Protein AF-A0A844MDQ8-F1 (afdb_monomer)

Radius of gyration: 16.55 Å; Cα contacts (8 Å, |Δi|>4): 178; chains: 1; bounding box: 36×33×48 Å

Mean predicted aligned error: 4.37 Å

Secondary structure (DSSP, 8-state):
-GGGGTSSSS---HHHHHTTHHHHHHHHHHHHHHH-S----HHHHHHHHHHHHH--TTHHHHHHHHHHHHHHHHHHHHHTTTTTGGGSGGGSHHHHHHHHHHHHHHHHTT------HHHHHHHHHHHHHHH-TTGGGS-GGG--HHHHHHHHHHHHHHTTTTSHHHHHHHHHHHHHHHHT---

Nearest PDB structures (foldseek):
  7ajf-assembly1_a  TM=1.921E-01  e=7.761E+00  Bos taurus

pLDDT: mean 90.98, std 6.47, range [53.62, 97.94]

Solvent-accessible surface area (backbone atoms only — not comparable to full-atom values): 10074 Å² total; per-residue (Å²): 116,50,53,77,61,52,65,69,30,57,53,70,55,73,69,47,49,76,68,42,47,59,58,52,51,52,49,54,54,52,46,32,67,74,73,39,84,61,57,79,50,69,71,53,50,56,48,55,50,58,52,45,74,76,57,53,89,60,47,68,61,46,52,52,50,51,52,51,37,53,48,53,53,37,49,35,48,65,58,21,57,93,74,40,58,68,77,45,74,46,16,38,63,68,49,37,51,21,50,51,50,19,50,43,52,46,62,68,68,72,50,84,79,79,86,48,43,65,39,38,51,42,48,50,55,46,53,51,54,38,63,40,69,66,70,75,74,51,60,78,89,77,48,52,54,50,53,46,52,26,50,52,40,39,50,27,56,72,76,44,47,63,37,32,66,32,40,47,52,34,17,55,52,42,36,28,40,60,72,68,67,60,90

Structure (mmCIF, N/CA/C/O backbone):
data_AF-A0A844MDQ8-F1
#
_entry.id   AF-A0A844MDQ8-F1
#
loop_
_atom_site.group_PDB
_atom_site.id
_atom_site.type_symbol
_atom_site.label_atom_id
_atom_site.label_alt_id
_atom_site.label_comp_id
_atom_site.label_asym_id
_atom_site.label_entity_id
_atom_site.label_seq_id
_atom_site.pdbx_PDB_ins_code
_atom_site.Cartn_x
_atom_site.Cartn_y
_atom_site.Cartn_z
_atom_site.occupancy
_atom_site.B_iso_or_equiv
_atom_site.auth_seq_id
_atom_site.auth_comp_id
_atom_site.auth_asym_id
_atom_site.auth_atom_id
_atom_site.pdbx_PDB_model_num
ATOM 1 N N . MET A 1 1 ? -3.092 -6.431 -15.203 1.00 64.31 1 MET A N 1
ATOM 2 C CA . MET A 1 1 ? -2.114 -6.632 -14.094 1.00 64.31 1 MET A CA 1
ATOM 3 C C . MET A 1 1 ? -2.838 -6.727 -12.760 1.00 64.31 1 MET A C 1
ATOM 5 O O . MET A 1 1 ? -2.790 -7.781 -12.144 1.00 64.31 1 MET A O 1
ATOM 9 N N . PHE A 1 2 ? -3.569 -5.687 -12.347 1.00 79.50 2 PHE A N 1
ATOM 10 C CA . PHE A 1 2 ? -4.422 -5.739 -11.151 1.00 79.50 2 PHE A CA 1
ATOM 11 C C . PHE A 1 2 ? -5.532 -6.799 -11.214 1.00 79.50 2 PHE A C 1
ATOM 13 O O . PHE A 1 2 ? -5.974 -7.275 -10.177 1.00 79.50 2 PHE A O 1
ATOM 20 N N . ASP A 1 3 ? -5.891 -7.274 -12.410 1.00 80.50 3 ASP A N 1
ATOM 21 C CA . ASP A 1 3 ? -6.822 -8.397 -12.592 1.00 80.50 3 ASP A CA 1
ATOM 22 C C . ASP A 1 3 ? -6.357 -9.676 -11.871 1.00 80.50 3 ASP A C 1
ATOM 24 O O . ASP A 1 3 ? -7.188 -10.465 -11.422 1.00 80.50 3 ASP A O 1
ATOM 28 N N . TYR A 1 4 ? -5.038 -9.854 -11.688 1.00 84.75 4 TYR A N 1
ATOM 29 C CA . TYR A 1 4 ? -4.464 -10.963 -10.917 1.00 84.75 4 TYR A CA 1
ATOM 30 C C . TYR A 1 4 ? -4.883 -10.935 -9.440 1.00 84.75 4 TYR A C 1
ATOM 32 O O . TYR A 1 4 ? -5.013 -11.984 -8.813 1.00 84.75 4 TYR A O 1
ATOM 40 N N . LEU A 1 5 ? -5.140 -9.746 -8.886 1.00 84.62 5 LEU A N 1
ATOM 41 C CA . LEU A 1 5 ? -5.610 -9.572 -7.511 1.00 84.62 5 LEU A CA 1
ATOM 42 C C . LEU A 1 5 ? -7.115 -9.835 -7.348 1.00 84.62 5 LEU A C 1
ATOM 44 O O . LEU A 1 5 ? -7.621 -9.836 -6.227 1.00 84.62 5 LEU A O 1
ATOM 48 N N . GLY A 1 6 ? -7.818 -10.108 -8.449 1.00 77.31 6 GLY A N 1
ATOM 49 C CA . GLY A 1 6 ? -9.249 -10.372 -8.481 1.00 77.31 6 GLY A CA 1
ATOM 50 C C . GLY A 1 6 ? -10.061 -9.125 -8.826 1.00 77.31 6 GLY A C 1
ATOM 51 O O . GLY A 1 6 ? -10.221 -8.209 -8.019 1.00 77.31 6 GLY A O 1
ATOM 52 N N . GLY A 1 7 ? -10.651 -9.124 -10.024 1.00 77.38 7 GLY A N 1
ATOM 53 C CA . GLY A 1 7 ? -11.569 -8.077 -10.473 1.00 77.38 7 GLY A CA 1
ATOM 54 C C . GLY A 1 7 ? -10.909 -6.697 -10.588 1.00 77.38 7 GLY A C 1
ATOM 55 O O . GLY A 1 7 ? -9.813 -6.565 -11.119 1.00 77.38 7 GLY A O 1
ATOM 56 N N . ASN A 1 8 ? -11.597 -5.653 -10.112 1.00 81.38 8 ASN A N 1
ATOM 57 C CA . ASN A 1 8 ? -11.142 -4.258 -10.175 1.00 81.38 8 ASN A CA 1
ATOM 58 C C . ASN A 1 8 ? -10.525 -3.812 -8.833 1.00 81.38 8 ASN A C 1
ATOM 60 O O . ASN A 1 8 ? -11.077 -2.931 -8.164 1.00 81.38 8 ASN A O 1
ATOM 64 N N . PHE A 1 9 ? -9.438 -4.467 -8.408 1.00 86.38 9 PHE A N 1
ATOM 65 C CA . PHE A 1 9 ? -8.738 -4.187 -7.149 1.00 86.38 9 PHE A CA 1
ATOM 66 C C . PHE A 1 9 ? -7.235 -3.916 -7.376 1.00 86.38 9 PHE A C 1
ATOM 68 O O . PHE A 1 9 ? -6.533 -4.813 -7.840 1.00 86.38 9 PHE A O 1
ATOM 75 N N . PRO A 1 10 ? -6.716 -2.724 -7.024 1.00 90.31 10 PRO A N 1
ATOM 76 C CA . PRO A 1 10 ? -7.443 -1.561 -6.517 1.00 90.31 10 PRO A CA 1
ATOM 77 C C . PRO A 1 10 ? -8.455 -1.035 -7.541 1.00 90.31 10 PRO A C 1
ATOM 79 O O . PRO A 1 10 ? -8.338 -1.258 -8.747 1.00 90.31 10 PRO A O 1
ATOM 82 N N . THR A 1 11 ? -9.491 -0.356 -7.057 1.00 91.56 11 THR A N 1
ATOM 83 C CA . THR A 1 11 ? -10.551 0.158 -7.921 1.00 91.56 11 THR A CA 1
ATOM 84 C C . THR A 1 11 ? -10.083 1.419 -8.625 1.00 91.56 11 THR A C 1
ATOM 86 O O . THR A 1 11 ? -9.854 2.454 -8.005 1.00 91.56 11 THR A O 1
ATOM 89 N N . ILE A 1 12 ? -10.003 1.327 -9.951 1.00 87.31 12 ILE A N 1
ATOM 90 C CA . ILE A 1 12 ? -9.771 2.459 -10.845 1.00 87.31 12 ILE A CA 1
ATOM 91 C C . ILE A 1 12 ? -10.949 2.494 -11.810 1.00 87.31 12 ILE A C 1
ATOM 93 O O . ILE A 1 12 ? -11.203 1.525 -12.533 1.00 87.31 12 ILE A O 1
ATOM 97 N N . ASP A 1 13 ? -11.737 3.564 -11.770 1.00 88.50 13 ASP A N 1
ATOM 98 C CA . ASP A 1 13 ? -12.923 3.671 -12.610 1.00 88.50 13 ASP A CA 1
ATOM 99 C C . ASP A 1 13 ? -12.553 3.936 -14.079 1.00 88.50 13 ASP A C 1
ATOM 101 O O . ASP A 1 13 ? -11.438 4.333 -14.427 1.00 88.50 13 ASP A O 1
ATOM 105 N N . ARG A 1 14 ? -13.515 3.709 -14.976 1.00 87.75 14 ARG A N 1
ATOM 106 C CA . ARG A 1 14 ? -13.295 3.806 -16.424 1.00 87.75 14 ARG A CA 1
ATOM 107 C C . ARG A 1 14 ? -12.877 5.211 -16.871 1.00 87.75 14 ARG A C 1
ATOM 109 O O . ARG A 1 14 ? -12.144 5.323 -17.851 1.00 87.75 14 ARG A O 1
ATOM 116 N N . ARG A 1 15 ? -13.342 6.272 -16.202 1.00 91.44 15 ARG A N 1
ATOM 117 C CA . ARG A 1 15 ? -12.958 7.652 -16.529 1.00 91.44 15 ARG A CA 1
ATOM 118 C C . ARG A 1 15 ? -11.504 7.891 -16.136 1.00 91.44 15 ARG A C 1
ATOM 120 O O . ARG A 1 15 ? -10.759 8.408 -16.960 1.00 91.44 15 ARG A O 1
ATOM 127 N N . SER A 1 16 ? -11.088 7.445 -14.953 1.00 88.31 16 SER A N 1
ATOM 128 C CA . SER A 1 16 ? -9.687 7.519 -14.524 1.00 88.31 16 SER A CA 1
ATOM 129 C C . SER A 1 16 ? -8.745 6.682 -15.396 1.00 88.31 16 SER A C 1
ATOM 131 O O . SER A 1 16 ? -7.659 7.154 -15.721 1.00 88.31 16 SER A O 1
ATOM 133 N N . LYS A 1 17 ? -9.160 5.499 -15.873 1.00 87.88 17 LYS A N 1
ATOM 134 C CA . LYS A 1 17 ? -8.368 4.712 -16.847 1.00 87.88 17 LYS A CA 1
ATOM 135 C C . LYS A 1 17 ? -8.176 5.438 -18.182 1.00 87.88 17 LYS A C 1
ATOM 137 O O . LYS A 1 17 ? -7.095 5.402 -18.752 1.00 87.88 17 LYS A O 1
ATOM 142 N N . LYS A 1 18 ? -9.188 6.175 -18.665 1.00 89.75 18 LYS A N 1
ATOM 143 C CA . LYS A 1 18 ? -9.030 7.041 -19.855 1.00 89.75 18 LYS A CA 1
ATOM 144 C C . LYS A 1 18 ? -8.011 8.167 -19.647 1.00 89.75 18 LYS A C 1
ATOM 146 O O . LYS A 1 18 ? -7.514 8.707 -20.624 1.00 89.75 18 LYS A O 1
ATOM 151 N N . GLN A 1 19 ? -7.724 8.520 -18.396 1.00 88.56 19 GLN A N 1
ATOM 152 C CA . GLN A 1 19 ? -6.698 9.486 -18.001 1.00 88.56 19 GLN A CA 1
ATOM 153 C C . GLN A 1 19 ? -5.388 8.799 -17.582 1.00 88.56 19 GLN A C 1
ATOM 155 O O . GLN A 1 19 ? -4.579 9.416 -16.899 1.00 88.56 19 GLN A O 1
ATOM 160 N N . MET A 1 20 ? -5.206 7.518 -17.929 1.00 89.31 20 MET A N 1
ATOM 161 C CA . MET A 1 20 ? -4.006 6.723 -17.639 1.00 89.31 20 MET A CA 1
ATOM 162 C C . MET A 1 20 ? -3.665 6.614 -16.146 1.00 89.31 20 MET A C 1
ATOM 164 O O . MET A 1 20 ? -2.523 6.349 -15.779 1.00 89.31 20 MET A O 1
ATOM 168 N N . LYS A 1 21 ? -4.645 6.794 -15.250 1.00 89.50 21 LYS A N 1
ATOM 169 C 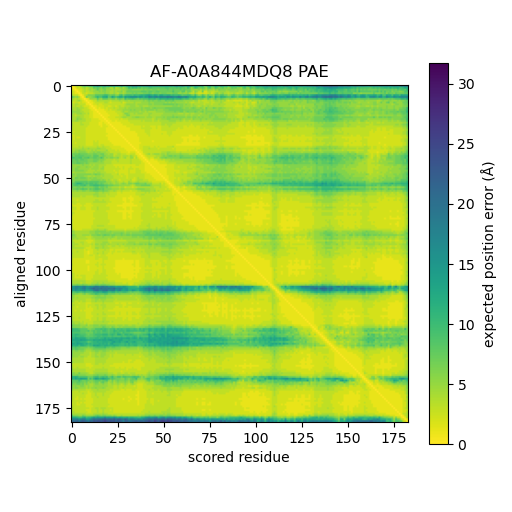CA . LYS A 1 21 ? -4.399 6.750 -13.800 1.00 89.50 21 LYS A CA 1
ATOM 170 C C . LYS A 1 21 ? -4.025 5.366 -13.281 1.00 89.50 21 LYS A C 1
ATOM 172 O O . LYS A 1 21 ? -3.411 5.262 -12.227 1.00 89.50 21 LYS A O 1
ATOM 177 N N . ASP A 1 22 ? -4.375 4.315 -14.007 1.00 90.12 22 ASP A N 1
ATOM 178 C CA . ASP A 1 22 ? -3.877 2.963 -13.770 1.00 90.12 22 ASP A CA 1
ATOM 179 C C . ASP A 1 22 ? -2.393 2.824 -14.103 1.00 90.12 22 ASP A C 1
ATOM 181 O O . ASP A 1 22 ? -1.648 2.278 -13.291 1.00 90.12 22 ASP A O 1
ATOM 185 N N . VAL A 1 23 ? -1.953 3.380 -15.233 1.00 90.06 23 VAL A N 1
ATOM 186 C CA . VAL A 1 23 ? -0.531 3.432 -15.605 1.00 90.06 23 VAL A CA 1
ATOM 187 C C . VAL A 1 23 ? 0.256 4.286 -14.611 1.00 90.06 23 VAL A C 1
ATOM 189 O O . VAL A 1 23 ? 1.277 3.836 -14.100 1.00 90.06 23 VAL A O 1
ATOM 192 N N . GLU A 1 24 ? -0.251 5.474 -14.266 1.00 90.81 24 GLU A N 1
ATOM 193 C CA . GLU A 1 24 ? 0.351 6.358 -13.260 1.00 90.81 24 GLU A CA 1
ATOM 194 C C . GLU A 1 24 ? 0.488 5.651 -11.909 1.00 90.81 24 GLU A C 1
ATOM 196 O O . GLU A 1 24 ? 1.542 5.708 -11.281 1.00 90.81 24 GLU A O 1
ATOM 201 N N . MET A 1 25 ? -0.553 4.940 -11.465 1.00 91.69 25 MET A N 1
ATOM 202 C CA . MET A 1 25 ? -0.505 4.199 -10.210 1.00 91.69 25 MET A CA 1
ATOM 203 C C . MET A 1 25 ? 0.566 3.107 -10.242 1.00 91.69 25 MET A C 1
ATOM 205 O O . MET A 1 25 ? 1.356 3.023 -9.308 1.00 91.69 25 MET A O 1
ATOM 209 N N . VAL A 1 26 ? 0.626 2.295 -11.303 1.00 92.94 26 VAL A N 1
ATOM 210 C CA . VAL A 1 26 ? 1.663 1.257 -11.443 1.00 92.94 26 VAL A CA 1
ATOM 211 C C . VAL A 1 26 ? 3.060 1.880 -11.474 1.00 92.94 26 VAL A C 1
ATOM 213 O O . VAL A 1 26 ? 3.946 1.393 -10.776 1.00 92.94 26 VAL A O 1
ATOM 216 N N . ALA A 1 27 ? 3.248 2.989 -12.193 1.00 92.81 27 ALA A N 1
ATOM 217 C CA . ALA A 1 27 ? 4.518 3.708 -12.232 1.00 92.81 27 ALA A CA 1
ATOM 218 C C . ALA A 1 27 ? 4.945 4.191 -10.841 1.00 92.81 27 ALA A C 1
ATOM 220 O O . ALA A 1 27 ? 6.087 3.989 -10.447 1.00 92.81 27 ALA A O 1
ATOM 221 N N . GLN A 1 28 ? 4.023 4.740 -10.046 1.00 93.94 28 GLN A N 1
ATOM 222 C CA . GLN A 1 28 ? 4.325 5.140 -8.669 1.00 93.94 28 GLN A CA 1
ATOM 223 C C . GLN A 1 28 ? 4.722 3.958 -7.774 1.00 93.94 28 GLN A C 1
ATOM 225 O O . GLN A 1 28 ? 5.545 4.138 -6.882 1.00 93.94 28 GLN A O 1
ATOM 230 N N . LEU A 1 29 ? 4.156 2.764 -7.986 1.00 95.81 29 LEU A N 1
ATOM 231 C CA . LEU A 1 29 ? 4.556 1.562 -7.246 1.00 95.81 29 LEU A CA 1
ATOM 232 C C . LEU A 1 29 ? 5.962 1.103 -7.649 1.00 95.81 29 LEU A C 1
ATOM 234 O O . LEU A 1 29 ? 6.757 0.781 -6.775 1.00 95.81 29 LEU A O 1
ATOM 238 N N . LEU A 1 30 ? 6.282 1.110 -8.945 1.00 95.31 30 LEU A N 1
ATOM 239 C CA . LEU A 1 30 ? 7.617 0.763 -9.446 1.00 95.31 30 LEU A CA 1
ATOM 240 C C . LEU A 1 30 ? 8.675 1.759 -8.954 1.00 95.31 30 LEU A C 1
ATOM 242 O O . LEU A 1 30 ? 9.705 1.347 -8.429 1.00 95.31 30 LEU A O 1
ATOM 246 N N . LEU A 1 31 ? 8.382 3.060 -9.024 1.00 94.94 31 LEU A N 1
ATOM 247 C CA . LEU A 1 31 ? 9.253 4.110 -8.493 1.00 94.94 31 LEU A CA 1
ATOM 248 C C . LEU A 1 31 ? 9.426 4.010 -6.980 1.00 94.94 31 LEU A C 1
ATOM 250 O O . LEU A 1 31 ? 10.501 4.304 -6.467 1.00 94.94 31 LEU A O 1
ATOM 254 N N . PHE A 1 32 ? 8.391 3.586 -6.255 1.00 95.81 32 PHE A N 1
ATOM 255 C CA . PHE A 1 32 ? 8.521 3.319 -4.829 1.00 95.81 32 PHE A CA 1
ATOM 256 C C . PHE A 1 32 ? 9.511 2.181 -4.562 1.00 95.81 32 PHE A C 1
ATOM 258 O O . PHE A 1 32 ? 10.301 2.275 -3.623 1.00 95.81 32 PHE A O 1
ATOM 265 N N . LEU A 1 33 ? 9.494 1.119 -5.372 1.00 96.25 33 LEU A N 1
ATOM 266 C CA . LEU A 1 33 ? 10.462 0.038 -5.217 1.00 96.25 33 LEU A CA 1
ATOM 267 C C . LEU A 1 33 ? 11.881 0.539 -5.512 1.00 96.25 33 LEU A C 1
ATOM 269 O O . LEU A 1 33 ? 12.796 0.305 -4.729 1.00 96.25 33 LEU A O 1
ATOM 273 N N . GLU A 1 34 ? 12.062 1.287 -6.588 1.00 93.94 34 GLU A N 1
ATOM 274 C CA . GLU A 1 34 ? 13.389 1.731 -7.013 1.00 93.94 34 GLU A CA 1
ATOM 275 C C . GLU A 1 34 ? 13.988 2.828 -6.116 1.00 93.94 34 GLU A C 1
ATOM 277 O O . GLU A 1 34 ? 15.173 2.805 -5.797 1.00 93.94 34 GLU A O 1
ATOM 282 N N . GLU A 1 35 ? 13.175 3.785 -5.667 1.00 93.06 35 GLU A N 1
ATOM 283 C CA . GLU A 1 35 ? 13.656 5.024 -5.037 1.00 93.06 35 GLU A CA 1
ATOM 284 C C . GLU A 1 35 ? 13.144 5.227 -3.602 1.00 93.06 35 GLU A C 1
ATOM 286 O O . GLU A 1 35 ? 13.525 6.191 -2.925 1.00 93.06 35 GLU A O 1
ATOM 291 N N . GLY A 1 36 ? 12.255 4.349 -3.133 1.00 92.81 36 GLY A N 1
ATOM 292 C CA . GLY A 1 36 ? 11.562 4.481 -1.857 1.00 92.81 36 GLY A CA 1
ATOM 293 C C . GLY A 1 36 ? 10.432 5.516 -1.877 1.00 92.81 36 GLY A C 1
ATOM 294 O O . GLY A 1 36 ? 9.957 5.975 -2.914 1.00 92.81 36 GLY A O 1
ATOM 295 N N . VAL A 1 37 ? 9.963 5.903 -0.687 1.00 92.44 37 VAL A N 1
ATOM 296 C CA . VAL A 1 37 ? 8.823 6.822 -0.557 1.00 92.44 37 VAL A CA 1
ATOM 297 C C . VAL A 1 37 ? 9.182 8.249 -0.979 1.00 92.44 37 VAL A C 1
ATOM 299 O O . VAL A 1 37 ? 9.922 8.944 -0.276 1.00 92.44 37 VAL A O 1
ATOM 302 N N . ARG A 1 38 ? 8.555 8.725 -2.061 1.00 89.75 38 ARG A N 1
ATOM 303 C CA . ARG A 1 38 ? 8.615 10.116 -2.538 1.00 89.75 38 ARG A CA 1
ATOM 304 C C . ARG A 1 38 ? 7.229 10.682 -2.848 1.00 89.75 38 ARG A C 1
ATOM 306 O O . ARG A 1 38 ? 6.246 9.944 -2.930 1.00 89.75 38 ARG A O 1
ATOM 313 N N . ALA A 1 39 ? 7.165 12.000 -3.019 1.00 86.44 39 ALA A N 1
ATOM 314 C CA . ALA A 1 39 ? 6.063 12.666 -3.698 1.00 86.44 39 ALA A CA 1
ATOM 315 C C . ALA A 1 39 ? 6.426 12.762 -5.185 1.00 86.44 39 ALA A C 1
ATOM 317 O O . ALA A 1 39 ? 7.498 13.260 -5.520 1.00 86.44 39 ALA A O 1
ATOM 318 N N . TYR A 1 40 ? 5.556 12.266 -6.063 1.00 84.00 40 TYR A N 1
ATOM 319 C CA . TYR A 1 40 ? 5.797 12.272 -7.506 1.00 84.00 40 TYR A CA 1
ATOM 320 C C . TYR A 1 40 ? 4.922 13.346 -8.152 1.00 84.00 40 TYR A C 1
ATOM 322 O O . TYR A 1 40 ? 3.698 13.203 -8.197 1.00 84.00 40 TYR A O 1
ATOM 330 N N . SER A 1 41 ? 5.537 14.439 -8.607 1.00 85.38 41 SER A N 1
ATOM 331 C CA . SER A 1 41 ? 4.871 15.401 -9.489 1.00 85.38 41 SER A CA 1
ATOM 332 C C . SER A 1 41 ? 4.719 14.806 -10.892 1.00 85.38 41 SER A C 1
ATOM 334 O O . SER A 1 41 ? 5.396 13.839 -11.235 1.00 85.38 41 SER A O 1
ATOM 336 N N . GLN A 1 42 ? 3.844 15.384 -11.717 1.00 83.75 42 GLN A N 1
ATOM 337 C CA . GLN A 1 42 ? 3.707 14.957 -13.117 1.00 83.75 42 GLN A CA 1
ATOM 338 C C . GLN A 1 42 ? 5.028 15.130 -13.878 1.00 83.75 42 GLN A C 1
ATOM 340 O O . GLN A 1 42 ? 5.503 14.175 -14.472 1.00 83.75 42 GLN A O 1
ATOM 345 N N . GLU A 1 43 ? 5.698 16.276 -13.723 1.00 87.56 43 GLU A N 1
ATOM 346 C CA . GLU A 1 43 ? 7.025 16.520 -14.312 1.00 87.56 43 GLU A CA 1
ATOM 347 C C . GLU A 1 43 ? 8.061 15.466 -13.897 1.00 87.56 43 GLU A C 1
ATOM 349 O O . GLU A 1 43 ? 8.889 15.045 -14.704 1.00 87.56 43 GLU A O 1
ATOM 354 N N . TYR A 1 44 ? 8.012 15.013 -12.639 1.00 89.50 44 TYR A N 1
ATOM 355 C CA . TYR A 1 44 ? 8.894 13.950 -12.174 1.00 89.50 44 TYR A CA 1
ATOM 356 C C . TYR A 1 44 ? 8.585 12.619 -12.852 1.00 89.50 44 TYR A C 1
ATOM 358 O O . TYR A 1 44 ? 9.507 11.913 -13.247 1.00 89.50 44 TYR A O 1
ATOM 366 N N . LEU A 1 45 ? 7.302 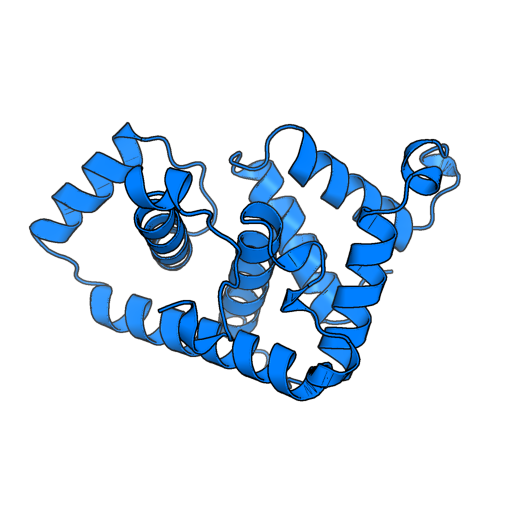12.272 -12.977 1.00 89.75 45 LEU A N 1
ATOM 367 C CA . LEU A 1 45 ? 6.879 11.052 -13.658 1.00 89.75 45 LEU A CA 1
ATOM 368 C C . LEU A 1 45 ? 7.299 11.083 -15.129 1.00 89.75 45 LEU A C 1
ATOM 370 O O . LEU A 1 45 ? 7.899 10.122 -15.595 1.00 89.75 45 LEU A O 1
ATOM 374 N N . ASP A 1 46 ? 7.072 12.198 -15.824 1.00 89.00 46 ASP A N 1
ATOM 375 C CA . ASP A 1 46 ? 7.456 12.374 -17.228 1.00 89.00 46 ASP A CA 1
ATOM 376 C C . ASP A 1 46 ? 8.967 12.202 -17.422 1.00 89.00 46 ASP A C 1
ATOM 378 O O . ASP A 1 46 ? 9.413 11.464 -18.307 1.00 89.00 46 ASP A O 1
ATOM 382 N N . LYS A 1 47 ? 9.768 12.820 -16.542 1.00 90.94 47 LYS A N 1
ATOM 383 C CA . LYS A 1 47 ? 11.220 12.629 -16.533 1.00 90.94 47 LYS A CA 1
ATOM 384 C C . LYS A 1 47 ? 11.589 11.171 -16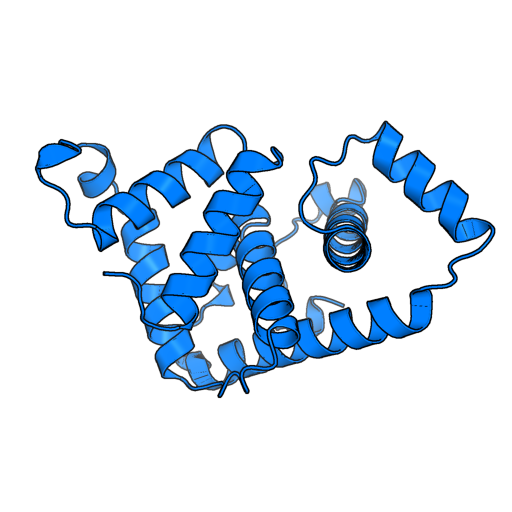.259 1.00 90.94 47 LYS A C 1
ATOM 386 O O . LYS A 1 47 ? 12.421 10.610 -16.964 1.00 90.94 47 LYS A O 1
ATOM 391 N N . ALA A 1 48 ? 10.968 10.554 -15.257 1.00 91.31 48 ALA A N 1
ATOM 392 C CA . ALA A 1 48 ? 11.240 9.178 -14.870 1.00 91.31 48 ALA A CA 1
ATOM 393 C C . ALA A 1 48 ? 10.957 8.182 -16.006 1.00 91.31 48 ALA A C 1
ATOM 395 O O . ALA A 1 48 ? 11.723 7.229 -16.167 1.00 91.31 48 ALA A O 1
ATOM 396 N N . PHE A 1 49 ? 9.905 8.414 -16.798 1.00 88.25 49 PHE A N 1
ATOM 397 C CA . PHE A 1 49 ? 9.627 7.648 -18.013 1.00 88.25 49 PHE A CA 1
ATOM 398 C C . PHE A 1 49 ? 10.708 7.870 -19.073 1.00 88.25 49 PHE A C 1
ATOM 400 O O . PHE A 1 49 ? 11.289 6.898 -19.543 1.00 88.25 49 PHE A O 1
ATOM 407 N N . SER A 1 50 ? 11.042 9.128 -19.386 1.00 90.38 50 SER A N 1
ATOM 408 C CA . SER A 1 50 ? 12.062 9.438 -20.403 1.00 90.38 50 SER A CA 1
ATOM 409 C C . SER A 1 50 ? 13.437 8.859 -20.068 1.00 90.38 50 SER A C 1
ATOM 411 O O . SER A 1 50 ? 14.109 8.335 -20.951 1.00 90.38 50 SER A O 1
ATOM 413 N N . ASP A 1 51 ? 13.857 8.923 -18.803 1.00 90.00 51 ASP A N 1
ATOM 414 C CA . ASP A 1 51 ? 15.141 8.363 -18.371 1.00 90.00 51 ASP A CA 1
ATOM 415 C C . ASP A 1 51 ? 15.182 6.835 -18.587 1.00 90.00 51 ASP A C 1
ATOM 417 O O . ASP A 1 51 ? 16.177 6.300 -19.078 1.00 90.00 51 ASP A O 1
ATOM 421 N N . ARG A 1 52 ? 14.085 6.136 -18.259 1.00 90.62 52 ARG A N 1
ATOM 422 C CA . ARG A 1 52 ? 13.981 4.665 -18.328 1.00 90.62 52 ARG A CA 1
ATOM 423 C C . ARG A 1 52 ? 13.727 4.136 -19.739 1.00 90.62 52 ARG A C 1
ATOM 425 O O . ARG A 1 52 ? 14.073 2.988 -20.012 1.00 90.62 52 ARG A O 1
ATOM 432 N N . ASP A 1 53 ? 13.183 4.961 -20.632 1.00 87.81 53 ASP A N 1
ATOM 433 C CA . ASP A 1 53 ? 13.081 4.652 -22.064 1.00 87.81 53 ASP A CA 1
ATOM 434 C C . ASP A 1 53 ? 14.466 4.567 -22.728 1.00 87.81 53 ASP A C 1
ATOM 436 O O . ASP A 1 53 ? 14.637 3.839 -23.706 1.00 87.81 53 ASP A O 1
ATOM 440 N N . ILE A 1 54 ? 15.464 5.281 -22.189 1.00 88.25 54 ILE A N 1
ATOM 441 C CA . ILE A 1 54 ? 16.853 5.233 -22.666 1.00 88.25 54 ILE A CA 1
ATOM 442 C C . ILE A 1 54 ? 17.576 4.008 -22.095 1.00 88.25 54 ILE A C 1
ATOM 444 O O . ILE A 1 54 ? 18.134 3.214 -22.853 1.00 88.25 54 ILE A O 1
ATOM 448 N N . SER A 1 55 ? 17.589 3.861 -20.767 1.00 91.25 55 SER A N 1
ATOM 449 C CA . SER A 1 55 ? 18.126 2.683 -20.077 1.00 91.25 55 SER A CA 1
ATOM 450 C C . SER A 1 55 ? 17.443 2.501 -18.731 1.00 91.25 55 SER A C 1
ATOM 452 O O . SER A 1 55 ? 17.255 3.463 -17.987 1.00 91.25 55 SER A O 1
ATOM 454 N N . TRP A 1 56 ? 17.127 1.255 -18.382 1.00 92.44 56 TRP A N 1
ATOM 455 C CA . TRP A 1 56 ? 16.595 0.912 -17.069 1.00 92.44 56 TRP A CA 1
ATOM 456 C C . TRP A 1 56 ? 17.368 -0.255 -16.462 1.00 92.44 56 TRP A C 1
ATOM 458 O O . TRP A 1 56 ? 16.963 -1.414 -16.535 1.00 92.44 56 TRP A O 1
ATOM 468 N N . ASP A 1 57 ? 18.500 0.079 -15.853 1.00 90.31 57 ASP A N 1
ATOM 469 C CA . ASP A 1 57 ? 19.467 -0.902 -15.357 1.00 90.31 57 ASP A CA 1
ATOM 470 C C . ASP A 1 57 ? 18.874 -1.798 -14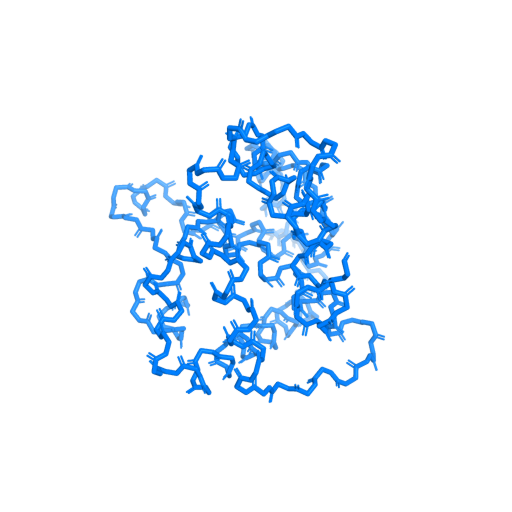.254 1.00 90.31 57 ASP A C 1
ATOM 472 O O . ASP A 1 57 ? 19.122 -3.000 -14.223 1.00 90.31 57 ASP A O 1
ATOM 476 N N . ALA A 1 58 ? 18.027 -1.236 -13.384 1.00 91.56 58 ALA A N 1
ATOM 477 C CA . ALA A 1 58 ? 17.384 -1.955 -12.280 1.00 91.56 58 ALA A CA 1
ATOM 478 C C . ALA A 1 58 ? 16.093 -2.699 -12.679 1.00 91.56 58 ALA A C 1
ATOM 480 O O . ALA A 1 58 ? 15.395 -3.228 -11.809 1.00 91.56 58 ALA A O 1
ATOM 481 N N . LYS A 1 59 ? 15.746 -2.753 -13.975 1.00 93.44 59 LYS A N 1
ATOM 482 C CA . LYS A 1 59 ? 14.461 -3.286 -14.456 1.00 93.44 59 LYS A CA 1
ATOM 483 C C . LYS A 1 59 ? 14.148 -4.679 -13.916 1.00 93.44 59 LYS A C 1
ATOM 485 O O . LYS A 1 59 ? 13.062 -4.892 -13.384 1.00 93.44 59 LYS A O 1
ATOM 490 N N . GLU A 1 60 ? 15.079 -5.622 -14.056 1.00 94.50 60 GLU A N 1
ATOM 491 C CA . GLU A 1 60 ? 14.847 -7.018 -13.662 1.00 94.50 60 GLU A CA 1
ATOM 492 C C . GLU A 1 60 ? 14.627 -7.162 -12.150 1.00 94.50 60 GLU A C 1
ATOM 494 O O . GLU A 1 60 ? 13.755 -7.917 -11.712 1.00 94.50 60 GLU A O 1
ATOM 499 N N . GLU A 1 61 ? 15.389 -6.418 -11.346 1.00 95.25 61 GLU A N 1
ATOM 500 C CA . GLU A 1 61 ? 15.269 -6.420 -9.888 1.00 95.25 61 GLU A CA 1
ATOM 501 C C . GLU A 1 61 ? 13.921 -5.839 -9.448 1.00 95.25 61 GLU A C 1
ATOM 503 O O . GLU A 1 61 ? 13.177 -6.491 -8.707 1.00 95.25 61 GLU A O 1
ATOM 508 N N . VAL A 1 62 ? 13.568 -4.660 -9.969 1.00 95.94 62 VAL A N 1
ATOM 509 C CA . VAL A 1 62 ? 12.314 -3.970 -9.646 1.00 95.94 62 VAL A CA 1
ATOM 510 C C . VAL A 1 62 ? 11.101 -4.785 -10.103 1.00 95.94 62 VAL A C 1
ATOM 512 O O . VAL A 1 62 ? 10.129 -4.913 -9.359 1.00 95.94 62 VAL A O 1
ATOM 515 N N . GLU A 1 63 ? 11.145 -5.393 -11.291 1.00 95.25 63 GLU A N 1
ATOM 516 C CA . GLU A 1 63 ? 10.060 -6.238 -11.803 1.00 95.25 63 GLU A CA 1
ATOM 517 C C . GLU A 1 63 ? 9.863 -7.495 -10.945 1.00 95.25 63 GLU A C 1
ATOM 519 O O . GLU A 1 63 ? 8.728 -7.857 -10.600 1.00 95.25 63 GLU A O 1
ATOM 524 N N . LYS A 1 64 ? 10.961 -8.147 -10.549 1.00 95.25 64 LYS A N 1
ATOM 525 C CA . LYS A 1 64 ? 10.923 -9.314 -9.663 1.00 95.25 64 LYS A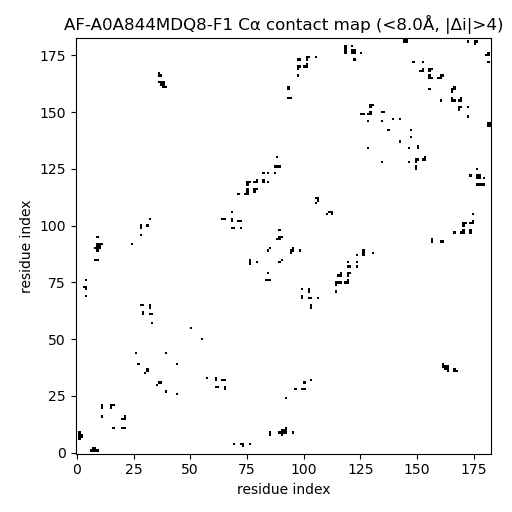 CA 1
ATOM 526 C C . LYS A 1 64 ? 10.334 -8.951 -8.305 1.00 95.25 64 LYS A C 1
ATOM 528 O O . LYS A 1 64 ? 9.472 -9.673 -7.795 1.00 95.25 64 LYS A O 1
ATOM 533 N N . GLU A 1 65 ? 10.769 -7.840 -7.723 1.00 95.94 65 GLU A N 1
ATOM 534 C CA . GLU A 1 65 ? 10.260 -7.373 -6.439 1.00 95.94 65 GLU A CA 1
ATOM 535 C C . GLU A 1 65 ? 8.778 -6.986 -6.510 1.00 95.94 65 GLU A C 1
ATOM 537 O O . GLU A 1 65 ? 7.988 -7.366 -5.636 1.00 95.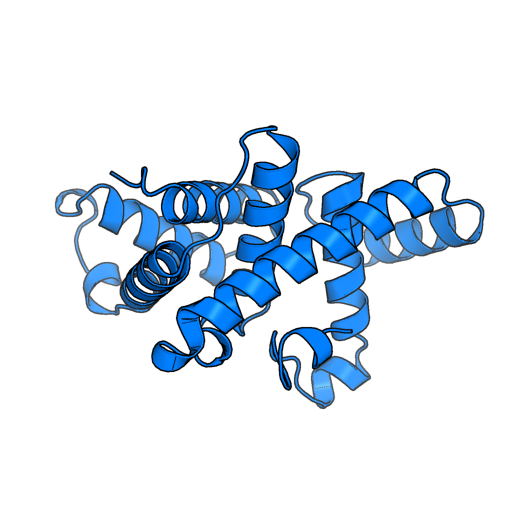94 65 GLU A O 1
ATOM 542 N N . PHE A 1 66 ? 8.372 -6.310 -7.584 1.00 96.25 66 PHE A N 1
ATOM 543 C CA . PHE A 1 66 ? 6.976 -5.986 -7.846 1.00 96.25 66 PHE A CA 1
ATOM 544 C C . PHE A 1 66 ? 6.119 -7.253 -7.895 1.00 96.25 66 PHE A C 1
ATOM 546 O O . PHE A 1 66 ? 5.119 -7.363 -7.180 1.00 96.25 66 PHE A O 1
ATOM 553 N N . CYS A 1 67 ? 6.537 -8.246 -8.684 1.00 95.00 67 CYS A N 1
ATOM 554 C CA . CYS A 1 67 ? 5.844 -9.526 -8.798 1.00 95.00 67 CYS A CA 1
ATOM 555 C C . CYS A 1 67 ? 5.718 -10.238 -7.447 1.00 95.00 67 CYS A C 1
ATOM 557 O O . CYS A 1 67 ? 4.643 -10.744 -7.117 1.00 95.00 67 CYS A O 1
ATOM 559 N N . ASN A 1 68 ? 6.790 -10.274 -6.655 1.00 94.62 68 ASN A N 1
ATOM 560 C CA . ASN A 1 68 ? 6.783 -10.903 -5.333 1.00 94.62 68 ASN A CA 1
ATOM 561 C C . ASN A 1 68 ? 5.831 -10.189 -4.367 1.00 94.62 68 ASN A C 1
ATOM 563 O O . ASN A 1 68 ? 5.056 -10.841 -3.669 1.00 94.62 68 ASN A O 1
ATOM 567 N N . THR A 1 69 ? 5.826 -8.857 -4.383 1.00 96.25 69 THR A N 1
ATOM 568 C CA . THR A 1 69 ? 4.927 -8.041 -3.558 1.00 96.25 69 THR A CA 1
ATOM 569 C C . THR A 1 69 ? 3.463 -8.275 -3.938 1.00 96.25 69 THR A C 1
ATOM 571 O O . THR A 1 69 ? 2.627 -8.517 -3.069 1.00 96.25 69 THR A O 1
ATOM 574 N N . VAL A 1 70 ? 3.137 -8.291 -5.236 1.00 95.88 70 VAL A N 1
ATOM 575 C CA . VAL A 1 70 ? 1.772 -8.573 -5.717 1.00 95.88 70 VAL A CA 1
ATOM 576 C C . VAL A 1 70 ? 1.328 -9.995 -5.364 1.00 95.88 70 VAL A C 1
ATOM 578 O O . VAL A 1 70 ? 0.180 -10.185 -4.962 1.00 95.88 70 VAL A O 1
ATOM 581 N N . LYS A 1 71 ? 2.217 -10.992 -5.458 1.00 95.25 71 LYS A N 1
ATOM 582 C CA . LYS A 1 71 ? 1.927 -12.375 -5.038 1.00 95.25 71 LYS A CA 1
ATOM 583 C C . LYS A 1 71 ? 1.624 -12.468 -3.543 1.00 95.25 71 LYS A C 1
ATOM 585 O O . LYS A 1 71 ? 0.630 -13.085 -3.178 1.00 95.25 71 LYS A O 1
ATOM 590 N N . ALA A 1 72 ? 2.411 -11.802 -2.699 1.00 95.56 72 ALA A N 1
ATOM 591 C CA . ALA A 1 72 ? 2.163 -11.745 -1.260 1.00 95.56 72 ALA A CA 1
ATOM 592 C C . ALA A 1 72 ? 0.802 -11.099 -0.936 1.00 95.56 72 ALA A C 1
ATOM 594 O O . ALA A 1 72 ? 0.029 -11.621 -0.134 1.00 95.56 72 ALA A O 1
ATOM 595 N N . ILE A 1 73 ? 0.454 -9.999 -1.614 1.00 96.50 73 ILE A N 1
ATOM 596 C CA . ILE A 1 73 ? -0.874 -9.383 -1.475 1.00 96.50 73 ILE A CA 1
ATOM 597 C C . ILE A 1 73 ? -1.968 -10.367 -1.904 1.00 96.50 73 ILE A C 1
ATOM 599 O O . ILE A 1 73 ? -2.959 -10.515 -1.191 1.00 96.50 73 ILE A O 1
ATOM 603 N N . LYS A 1 74 ? -1.797 -11.066 -3.034 1.00 95.75 74 LYS A N 1
ATOM 604 C CA . LYS A 1 74 ? -2.762 -12.070 -3.504 1.00 95.75 74 LYS A CA 1
ATOM 605 C C . LYS A 1 74 ? -2.973 -13.184 -2.482 1.00 95.75 74 LYS A C 1
ATOM 607 O O . LYS A 1 74 ? -4.116 -13.535 -2.214 1.00 95.75 74 LYS A O 1
ATOM 612 N N . GLU A 1 75 ? -1.900 -13.687 -1.883 1.00 96.00 75 GLU A N 1
ATOM 613 C CA . GLU A 1 75 ? -1.965 -14.722 -0.852 1.00 96.00 75 GLU A CA 1
ATOM 614 C C . GLU A 1 75 ? -2.747 -14.247 0.384 1.00 96.00 75 GLU A C 1
ATOM 616 O O . GLU A 1 75 ? -3.621 -14.964 0.872 1.00 96.00 75 GLU A O 1
ATOM 621 N N . ILE A 1 76 ? -2.533 -13.002 0.834 1.00 95.94 76 ILE A N 1
ATOM 622 C CA . ILE A 1 76 ? -3.334 -12.395 1.913 1.00 95.94 76 ILE A CA 1
ATOM 623 C C . ILE A 1 76 ? -4.822 -12.354 1.534 1.00 95.94 76 ILE A C 1
ATOM 625 O O . ILE A 1 76 ? -5.674 -12.696 2.360 1.00 95.94 76 ILE A O 1
ATOM 629 N N . LEU A 1 77 ? -5.147 -11.937 0.304 1.00 95.12 77 LEU A N 1
ATOM 630 C CA . LEU A 1 77 ? -6.529 -11.873 -0.185 1.00 95.12 77 LEU A CA 1
ATOM 631 C C . LEU A 1 77 ? -7.177 -13.265 -0.246 1.00 95.12 77 LEU A C 1
ATOM 633 O O . LEU A 1 77 ? -8.330 -13.411 0.157 1.00 95.12 77 LEU A O 1
ATOM 637 N N . ASP A 1 78 ? -6.440 -14.278 -0.703 1.00 95.06 78 ASP A N 1
ATOM 638 C CA . ASP A 1 78 ? -6.929 -15.652 -0.848 1.00 95.06 78 ASP A CA 1
ATOM 639 C C . ASP A 1 78 ? -7.160 -16.348 0.490 1.00 95.06 78 ASP A C 1
ATOM 641 O O . ASP A 1 78 ? -8.183 -17.005 0.677 1.00 95.06 78 ASP A O 1
ATOM 645 N N . LEU A 1 79 ? -6.262 -16.158 1.457 1.00 95.94 79 LEU A N 1
ATOM 646 C CA . LEU A 1 79 ? -6.441 -16.694 2.808 1.00 95.94 79 LEU A CA 1
ATOM 647 C C . LEU A 1 79 ? -7.559 -15.983 3.586 1.00 95.94 79 LEU A C 1
ATOM 649 O O . LEU A 1 79 ? -8.009 -16.493 4.610 1.00 95.94 79 LEU A O 1
ATOM 653 N N . SER A 1 80 ? -8.006 -14.819 3.105 1.00 93.56 80 SER A N 1
ATOM 654 C CA . SER A 1 80 ? -8.981 -13.939 3.763 1.00 93.56 80 SER A CA 1
ATOM 655 C C . SER A 1 80 ? -10.257 -13.746 2.936 1.00 93.56 80 SER A C 1
ATOM 657 O O . SER A 1 80 ? -10.905 -12.696 3.016 1.00 93.56 80 SER A O 1
ATOM 659 N N . GLN A 1 81 ? -10.625 -14.733 2.113 1.00 90.75 81 GLN A N 1
ATOM 660 C CA . GLN A 1 81 ? -11.781 -14.642 1.211 1.00 90.75 81 GLN A CA 1
ATOM 661 C C . GLN A 1 81 ? -13.096 -14.329 1.936 1.00 90.75 81 GLN A C 1
ATOM 663 O O . GLN A 1 81 ? -13.915 -13.571 1.413 1.00 90.75 81 GLN A O 1
ATOM 668 N N . ASP A 1 82 ? -13.279 -14.846 3.153 1.00 91.62 82 ASP A N 1
ATOM 669 C CA . ASP A 1 82 ? -14.471 -14.616 3.973 1.00 91.62 82 ASP A CA 1
ATOM 670 C C . ASP A 1 82 ? -14.615 -13.152 4.432 1.00 91.62 82 ASP A C 1
ATOM 672 O O . ASP A 1 82 ? -15.726 -12.649 4.595 1.00 91.62 82 ASP A O 1
ATOM 676 N N . ILE A 1 83 ? -13.493 -12.438 4.563 1.00 92.25 83 ILE A N 1
ATOM 677 C CA . ILE A 1 83 ? -13.434 -11.022 4.953 1.00 92.25 83 ILE A CA 1
ATOM 678 C C . ILE A 1 83 ? -13.683 -10.105 3.750 1.00 92.25 83 ILE A C 1
ATOM 680 O O . ILE A 1 83 ? -14.193 -8.993 3.901 1.00 92.25 83 ILE A O 1
ATOM 684 N N . ASN A 1 84 ? -13.336 -10.572 2.548 1.00 90.38 84 ASN A N 1
ATOM 685 C CA . ASN A 1 84 ? -13.489 -9.844 1.291 1.00 90.38 84 ASN A CA 1
ATOM 686 C C . ASN A 1 84 ? -12.783 -8.473 1.306 1.00 90.38 84 ASN A C 1
ATOM 688 O O . ASN A 1 84 ? -13.381 -7.426 1.040 1.00 90.38 84 ASN A O 1
ATOM 692 N N . LEU A 1 85 ? -11.482 -8.486 1.623 1.00 91.88 85 LEU A N 1
ATOM 693 C CA . LEU A 1 85 ? -10.638 -7.288 1.741 1.00 91.88 85 LEU A CA 1
ATOM 694 C C . LEU A 1 85 ? -10.716 -6.360 0.518 1.00 91.88 85 LEU A C 1
ATOM 696 O O . LEU A 1 85 ? -10.660 -5.139 0.677 1.00 91.88 85 LEU A O 1
ATOM 700 N N . SER A 1 86 ? -10.926 -6.909 -0.681 1.00 88.75 86 SER A N 1
ATOM 701 C CA . SER A 1 86 ? -11.061 -6.140 -1.923 1.00 88.75 86 SER A CA 1
ATOM 702 C C . SER A 1 86 ? -12.310 -5.251 -1.983 1.00 88.75 86 SER A C 1
ATOM 704 O O . SER A 1 86 ? -12.356 -4.308 -2.772 1.00 88.75 86 SER A O 1
ATOM 706 N N . LYS A 1 87 ? -13.311 -5.491 -1.126 1.00 89.81 87 LYS A N 1
ATOM 707 C CA . LYS A 1 87 ? -14.511 -4.646 -0.991 1.00 89.81 87 LYS A CA 1
ATOM 708 C C . LYS A 1 87 ? -14.401 -3.583 0.101 1.00 89.81 87 LYS A C 1
ATOM 710 O O . LYS A 1 87 ? -15.256 -2.696 0.163 1.00 89.81 87 LYS A O 1
ATOM 715 N N . THR A 1 88 ? -13.368 -3.647 0.937 1.00 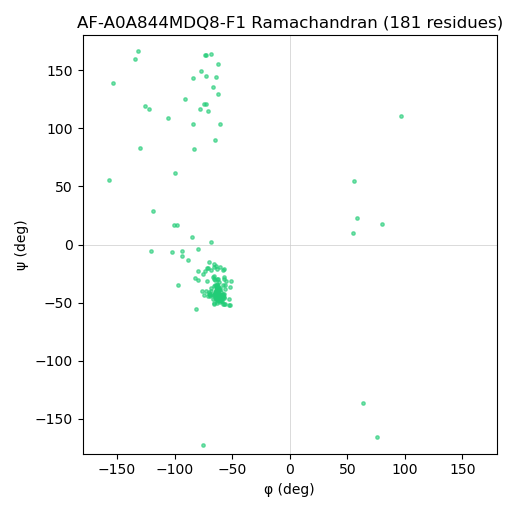92.44 88 THR A N 1
ATOM 716 C CA . THR A 1 88 ? -13.123 -2.671 2.009 1.00 92.44 88 THR A CA 1
ATOM 717 C C . THR A 1 88 ? -12.573 -1.351 1.448 1.00 92.44 88 THR A C 1
ATOM 719 O O . THR A 1 88 ? -12.476 -1.156 0.233 1.00 92.44 88 THR A O 1
ATOM 722 N N . ARG A 1 89 ? -12.166 -0.429 2.332 1.00 93.19 89 ARG A N 1
ATOM 723 C CA . ARG A 1 89 ? -11.440 0.794 1.949 1.00 93.19 89 ARG A CA 1
ATOM 724 C C . ARG A 1 89 ? -10.132 0.51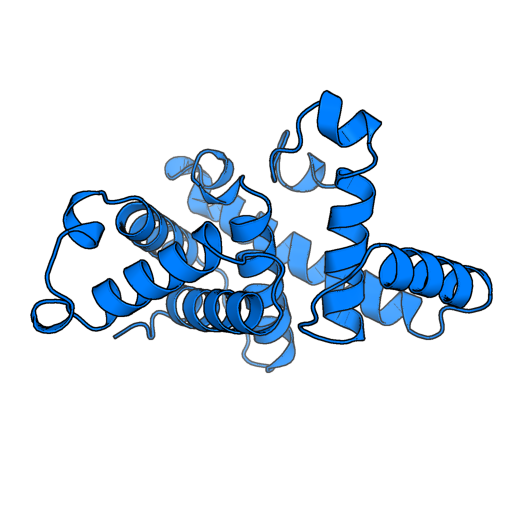1 1.207 1.00 93.19 89 ARG A C 1
ATOM 726 O O . ARG A 1 89 ? -9.694 1.352 0.437 1.00 93.19 89 ARG A O 1
ATOM 733 N N . LEU A 1 90 ? -9.563 -0.685 1.361 1.00 94.25 90 LEU A N 1
ATOM 734 C CA . LEU A 1 90 ? -8.321 -1.090 0.709 1.00 94.25 90 LEU A CA 1
ATOM 735 C C . LEU A 1 90 ? -8.366 -0.982 -0.826 1.00 94.25 90 LEU A C 1
ATOM 737 O O . LEU A 1 90 ? -7.328 -0.878 -1.467 1.00 94.25 90 LEU A O 1
ATOM 741 N N . LYS A 1 91 ? -9.563 -0.965 -1.427 1.00 93.12 91 LYS A N 1
ATOM 742 C CA . LYS A 1 91 ? -9.743 -0.735 -2.868 1.00 93.12 91 LYS A CA 1
ATOM 743 C C . LYS A 1 91 ? -9.336 0.669 -3.324 1.00 93.12 91 LYS A C 1
ATOM 745 O O . LYS A 1 91 ? -9.155 0.877 -4.520 1.00 93.12 91 LYS A O 1
ATOM 750 N N . ASN A 1 92 ? -9.247 1.634 -2.408 1.00 92.69 92 ASN A N 1
ATOM 751 C CA . ASN A 1 92 ? -8.837 2.999 -2.713 1.00 92.69 92 ASN A CA 1
ATOM 752 C C . ASN A 1 92 ? -7.332 3.041 -3.000 1.00 92.69 92 ASN A C 1
ATOM 754 O O . ASN A 1 92 ? -6.552 2.361 -2.338 1.00 92.69 92 ASN A O 1
ATOM 758 N N . GLN A 1 93 ? -6.904 3.906 -3.921 1.00 92.00 93 GLN A N 1
ATOM 759 C CA . GLN A 1 93 ? -5.499 3.977 -4.340 1.00 92.00 93 GLN A CA 1
ATOM 760 C C . GLN A 1 93 ? -4.534 4.271 -3.183 1.00 92.00 93 GLN A C 1
ATOM 762 O O . GLN A 1 93 ? -3.491 3.633 -3.089 1.00 92.00 93 GLN A O 1
ATOM 767 N N . ALA A 1 94 ? -4.884 5.198 -2.283 1.00 93.62 94 ALA A N 1
ATOM 768 C CA . ALA A 1 94 ? -4.035 5.556 -1.145 1.00 93.62 94 ALA A CA 1
ATOM 769 C C . ALA A 1 94 ? -3.835 4.383 -0.173 1.00 93.62 94 ALA A C 1
ATOM 771 O O . ALA A 1 94 ? -2.715 4.149 0.276 1.00 93.62 94 ALA A O 1
ATOM 772 N N . ASP A 1 95 ? -4.911 3.646 0.116 1.00 95.75 95 ASP A N 1
ATOM 773 C CA . ASP A 1 95 ? -4.896 2.495 1.018 1.00 95.75 95 ASP A CA 1
ATOM 774 C C . ASP A 1 95 ? -4.143 1.313 0.389 1.00 95.75 95 ASP A C 1
ATOM 776 O O . ASP A 1 95 ? -3.303 0.689 1.038 1.00 95.75 95 ASP A O 1
ATOM 780 N N . PHE A 1 96 ? -4.376 1.054 -0.901 1.00 96.50 96 PHE A N 1
ATOM 781 C CA . PHE A 1 96 ? -3.647 0.031 -1.646 1.00 96.50 96 PHE A CA 1
ATOM 782 C C . PHE A 1 96 ? -2.151 0.341 -1.746 1.00 96.50 96 PHE A C 1
ATOM 784 O O . PHE A 1 96 ? -1.333 -0.542 -1.508 1.00 96.50 96 PHE A O 1
ATOM 791 N N . TYR A 1 97 ? -1.781 1.587 -2.059 1.00 96.06 97 TYR A N 1
ATOM 792 C CA . TYR A 1 97 ? -0.381 2.019 -2.108 1.00 96.06 97 TYR A CA 1
ATOM 793 C C . TYR A 1 97 ? 0.315 1.768 -0.767 1.00 96.06 97 TYR A C 1
ATOM 795 O O . TYR A 1 97 ? 1.439 1.275 -0.725 1.00 96.06 97 TYR A O 1
ATOM 803 N N . SER A 1 98 ? -0.363 2.069 0.343 1.00 97.38 98 SER A N 1
ATOM 804 C CA . SER A 1 98 ? 0.178 1.852 1.684 1.00 97.38 98 SER A CA 1
ATOM 805 C C . SER A 1 98 ? 0.320 0.374 2.044 1.00 97.38 98 SER A C 1
ATOM 807 O O . SER A 1 98 ? 1.327 0.012 2.648 1.00 97.38 98 SER A O 1
ATOM 809 N N . LEU A 1 99 ? -0.615 -0.490 1.632 1.00 97.88 99 LEU A N 1
ATOM 810 C CA . LEU A 1 99 ? -0.449 -1.942 1.753 1.00 97.88 99 LEU A CA 1
ATOM 811 C C . LEU A 1 99 ? 0.722 -2.452 0.911 1.00 97.88 99 LEU A C 1
ATOM 813 O O . LEU A 1 99 ? 1.544 -3.213 1.414 1.00 97.88 99 LEU A O 1
ATOM 817 N N . PHE A 1 100 ? 0.808 -2.026 -0.349 1.00 97.94 100 PHE A N 1
ATOM 818 C CA . PHE A 1 100 ? 1.887 -2.428 -1.244 1.00 97.94 100 PHE A CA 1
ATOM 819 C C . PHE A 1 100 ? 3.250 -2.053 -0.667 1.00 97.94 100 PHE A C 1
ATOM 821 O O . PHE A 1 100 ? 4.110 -2.919 -0.527 1.00 97.94 100 PHE A O 1
ATOM 828 N N . GLY A 1 101 ? 3.419 -0.791 -0.263 1.00 97.19 101 GLY A N 1
ATOM 829 C CA . GLY A 1 101 ? 4.672 -0.322 0.316 1.00 97.19 101 GLY A CA 1
ATOM 830 C C . GLY A 1 101 ? 5.033 -1.046 1.610 1.00 97.19 101 GLY A C 1
ATOM 831 O O . GLY A 1 101 ? 6.190 -1.402 1.812 1.00 97.19 101 GLY A O 1
ATOM 832 N N . ALA A 1 102 ? 4.042 -1.345 2.454 1.00 97.12 102 ALA A N 1
ATOM 833 C CA . ALA A 1 102 ? 4.266 -2.099 3.680 1.00 97.12 102 ALA A CA 1
ATOM 834 C C . ALA A 1 102 ? 4.763 -3.525 3.411 1.00 97.12 102 ALA A C 1
ATOM 836 O O . ALA A 1 102 ? 5.736 -3.952 4.024 1.00 97.12 102 ALA A O 1
ATOM 837 N N . ILE A 1 103 ? 4.131 -4.252 2.485 1.00 96.88 103 ILE A N 1
ATOM 838 C CA . ILE A 1 103 ? 4.539 -5.618 2.131 1.00 96.88 103 ILE A CA 1
ATOM 839 C C . ILE A 1 103 ? 5.917 -5.629 1.464 1.00 96.88 103 ILE A C 1
ATOM 841 O O . ILE A 1 103 ? 6.750 -6.458 1.819 1.00 96.88 103 ILE A O 1
ATOM 845 N N . ALA A 1 104 ? 6.180 -4.700 0.544 1.00 96.69 104 ALA A N 1
ATOM 846 C CA . ALA A 1 104 ? 7.478 -4.581 -0.113 1.00 96.69 104 ALA A CA 1
ATOM 847 C C . ALA A 1 104 ? 8.609 -4.322 0.896 1.00 96.69 104 ALA A C 1
ATOM 849 O O . ALA A 1 104 ? 9.601 -5.045 0.908 1.00 96.69 104 ALA A O 1
ATOM 850 N N . GLU A 1 105 ? 8.443 -3.359 1.810 1.00 96.12 105 GLU A N 1
ATOM 851 C CA . GLU A 1 105 ? 9.452 -3.106 2.846 1.00 96.12 105 GLU A CA 1
ATOM 852 C C . GLU A 1 105 ? 9.632 -4.299 3.793 1.00 96.12 105 GLU A C 1
ATOM 854 O O . GLU A 1 105 ? 10.761 -4.616 4.153 1.00 96.12 105 GLU A O 1
ATOM 859 N N . LEU A 1 106 ? 8.552 -4.982 4.185 1.00 94.81 106 LEU A N 1
ATOM 860 C CA . LEU A 1 106 ? 8.655 -6.182 5.024 1.00 94.81 106 LEU A CA 1
ATOM 861 C C . LEU A 1 106 ? 9.409 -7.313 4.312 1.00 94.81 106 LEU A C 1
ATOM 863 O O . LEU A 1 106 ? 10.213 -7.991 4.943 1.00 94.81 106 LEU A O 1
ATOM 867 N N . ASN A 1 107 ? 9.206 -7.479 3.003 1.00 92.44 107 ASN A N 1
ATOM 868 C CA . ASN A 1 107 ? 9.958 -8.444 2.202 1.00 92.44 107 ASN A CA 1
ATOM 869 C C . ASN A 1 107 ? 11.459 -8.099 2.136 1.00 92.44 107 ASN A C 1
ATOM 871 O O . ASN A 1 107 ? 12.285 -9.009 2.135 1.00 92.44 107 ASN A O 1
ATOM 875 N N . ARG A 1 108 ? 11.824 -6.806 2.104 1.00 92.88 108 ARG A N 1
ATOM 876 C CA . ARG A 1 108 ? 13.228 -6.338 2.111 1.00 92.88 108 ARG A CA 1
ATOM 877 C C . ARG A 1 108 ? 13.929 -6.522 3.446 1.00 92.88 108 ARG A C 1
ATOM 879 O O . ARG A 1 108 ? 15.138 -6.727 3.477 1.00 92.88 108 ARG A O 1
ATOM 886 N N . GLU A 1 109 ? 13.192 -6.438 4.548 1.00 90.62 109 GLU A N 1
ATOM 887 C CA . GLU A 1 109 ? 13.749 -6.534 5.902 1.00 90.62 109 GLU A CA 1
ATOM 888 C C . GLU A 1 109 ? 14.288 -7.941 6.237 1.00 90.62 109 GLU A C 1
ATOM 890 O O . GLU A 1 109 ? 14.775 -8.154 7.344 1.00 90.62 109 GLU A O 1
ATOM 895 N N . ASN A 1 110 ? 14.253 -8.895 5.291 1.00 66.38 110 ASN A N 1
ATOM 896 C CA . ASN A 1 110 ? 14.708 -10.287 5.430 1.00 66.38 110 ASN A CA 1
ATOM 897 C C . ASN A 1 110 ? 14.061 -11.051 6.600 1.00 66.38 110 ASN A C 1
ATOM 899 O O . ASN A 1 110 ? 14.439 -12.185 6.903 1.00 66.38 110 ASN A O 1
ATOM 903 N N . GLU A 1 111 ? 13.037 -10.478 7.227 1.00 67.19 111 GLU A N 1
ATOM 904 C CA . GLU A 1 111 ? 12.122 -11.208 8.082 1.00 67.19 111 GLU A CA 1
ATOM 905 C C . GLU A 1 111 ? 11.210 -12.025 7.178 1.00 67.19 111 GLU A C 1
ATOM 907 O O . GLU A 1 111 ? 10.515 -11.490 6.314 1.00 67.19 111 GLU A O 1
ATOM 912 N N . LYS A 1 112 ? 11.212 -13.346 7.356 1.00 72.25 112 LYS A N 1
ATOM 913 C CA . LYS A 1 112 ? 10.318 -14.231 6.613 1.00 72.25 112 LYS A CA 1
ATOM 914 C C . LYS A 1 112 ? 8.874 -13.923 7.015 1.00 72.25 112 LYS A C 1
ATOM 916 O O . LYS A 1 112 ? 8.352 -14.509 7.966 1.00 72.25 112 LYS A O 1
ATOM 921 N N . LEU A 1 113 ? 8.236 -13.001 6.294 1.00 83.12 113 LEU A N 1
ATOM 922 C CA . LEU A 1 113 ? 6.832 -12.664 6.470 1.00 83.12 113 LEU A CA 1
ATOM 923 C C . LEU A 1 113 ? 6.013 -13.928 6.210 1.00 83.12 113 LEU A C 1
ATOM 925 O O . LEU A 1 113 ? 5.847 -14.367 5.074 1.00 83.12 113 LEU A O 1
ATOM 929 N N . THR A 1 114 ? 5.535 -14.546 7.285 1.00 90.06 114 THR A N 1
ATOM 930 C CA . THR A 1 114 ? 4.687 -15.729 7.182 1.00 90.06 114 THR A CA 1
ATOM 931 C C . THR A 1 114 ? 3.266 -15.253 6.959 1.00 90.06 114 THR A C 1
ATOM 933 O O . THR A 1 114 ? 2.613 -14.748 7.876 1.00 90.06 114 THR A O 1
ATOM 936 N N . ILE A 1 115 ? 2.806 -15.371 5.716 1.00 93.50 115 ILE A N 1
ATOM 937 C CA . ILE A 1 115 ? 1.478 -14.917 5.333 1.00 93.50 115 ILE A CA 1
ATOM 938 C C . ILE A 1 115 ? 0.441 -15.879 5.918 1.00 93.50 115 ILE A C 1
ATOM 940 O O . ILE A 1 115 ? 0.467 -17.083 5.689 1.00 93.50 115 ILE A O 1
ATOM 944 N N . THR A 1 116 ? -0.458 -15.337 6.735 1.00 95.06 116 THR A N 1
ATOM 945 C CA . THR A 1 116 ? -1.516 -16.092 7.413 1.00 95.06 116 THR A CA 1
ATOM 946 C C . THR A 1 116 ? -2.836 -15.348 7.296 1.00 95.06 116 THR A C 1
ATOM 948 O O . THR A 1 116 ? -2.861 -14.128 7.112 1.00 95.06 116 THR A O 1
ATOM 951 N N . ARG A 1 117 ? -3.954 -16.060 7.476 1.00 95.06 117 ARG A N 1
ATOM 952 C CA . ARG A 1 117 ? -5.291 -15.446 7.517 1.00 95.06 117 ARG A CA 1
ATOM 953 C C . ARG A 1 117 ? -5.403 -14.336 8.573 1.00 95.06 117 ARG A C 1
ATOM 955 O O . ARG A 1 117 ? -6.130 -13.367 8.367 1.00 95.06 117 ARG A O 1
ATOM 962 N N . ASP A 1 118 ? -4.674 -14.444 9.685 1.00 95.69 118 ASP A N 1
ATOM 963 C CA . ASP A 1 118 ? -4.737 -13.449 10.761 1.00 95.69 118 ASP A CA 1
ATOM 964 C C . ASP A 1 118 ? -4.250 -12.059 10.315 1.00 95.69 118 ASP A C 1
ATOM 966 O O . ASP A 1 118 ? -4.789 -11.046 10.756 1.00 95.69 118 ASP A O 1
ATOM 970 N N . ILE A 1 119 ? -3.321 -11.982 9.350 1.00 96.31 119 ILE A N 1
ATOM 971 C CA . ILE A 1 119 ? -2.922 -10.703 8.735 1.00 96.31 119 ILE A CA 1
ATOM 972 C C . ILE A 1 119 ? -4.141 -10.001 8.126 1.00 96.31 119 ILE A C 1
ATOM 974 O O . ILE A 1 119 ? -4.351 -8.810 8.359 1.00 96.31 119 ILE A O 1
ATOM 978 N N . GLY A 1 120 ? -4.977 -10.729 7.380 1.00 96.69 120 GLY A N 1
ATOM 979 C CA . GLY A 1 120 ? -6.180 -10.159 6.777 1.00 96.69 120 GLY A CA 1
ATOM 980 C C . GLY A 1 120 ? -7.220 -9.720 7.807 1.00 96.69 120 GLY A C 1
ATOM 981 O O . GLY A 1 120 ? -7.846 -8.672 7.634 1.00 96.69 120 GLY A O 1
ATOM 982 N N . VAL A 1 121 ? -7.356 -10.459 8.915 1.00 96.75 121 VAL A N 1
ATOM 983 C CA . VAL A 1 121 ? -8.199 -10.065 10.059 1.00 96.75 121 VAL A CA 1
ATOM 984 C C . VAL A 1 121 ? -7.712 -8.745 10.657 1.00 96.75 121 VAL A C 1
ATOM 986 O O . VAL A 1 121 ? -8.508 -7.814 10.803 1.00 96.75 121 VAL A O 1
ATOM 989 N N . ARG A 1 122 ? -6.408 -8.626 10.943 1.00 96.62 122 ARG A N 1
ATOM 990 C CA . ARG A 1 122 ? -5.808 -7.403 11.500 1.00 96.62 122 ARG A CA 1
ATOM 991 C C . ARG A 1 122 ? -5.978 -6.203 10.573 1.00 96.62 122 ARG A C 1
ATOM 993 O O . ARG A 1 122 ? -6.411 -5.149 11.036 1.00 96.62 122 ARG A O 1
ATOM 1000 N N . ILE A 1 123 ? -5.713 -6.369 9.273 1.00 97.25 123 ILE A N 1
ATOM 1001 C CA . ILE A 1 123 ? -5.912 -5.313 8.265 1.00 97.25 123 ILE A CA 1
ATOM 1002 C C . ILE A 1 123 ? -7.374 -4.860 8.249 1.00 97.25 123 ILE A C 1
ATOM 1004 O O . ILE A 1 123 ? -7.651 -3.665 8.309 1.00 97.25 123 ILE A O 1
ATOM 1008 N N . ASN A 1 124 ? -8.328 -5.791 8.201 1.00 96.75 124 ASN A N 1
ATOM 1009 C CA . ASN A 1 124 ? -9.748 -5.449 8.159 1.00 96.75 124 ASN A CA 1
ATOM 1010 C C . ASN A 1 124 ? -10.217 -4.712 9.417 1.00 96.75 124 ASN A C 1
ATOM 1012 O O . ASN A 1 124 ? -10.914 -3.704 9.309 1.00 96.75 124 ASN A O 1
ATOM 1016 N N . ASN A 1 125 ? -9.826 -5.192 10.599 1.00 95.81 125 ASN A N 1
ATOM 1017 C CA . ASN A 1 125 ? -10.180 -4.554 11.866 1.00 95.81 125 ASN A CA 1
ATOM 1018 C C . ASN A 1 125 ? -9.605 -3.136 11.946 1.00 95.81 125 ASN A C 1
ATOM 1020 O O . ASN A 1 125 ? -10.328 -2.199 12.283 1.00 95.81 125 ASN A O 1
ATOM 1024 N N . PHE A 1 126 ? -8.348 -2.965 11.530 1.00 96.88 126 PHE A N 1
ATOM 1025 C CA . PHE A 1 126 ? -7.715 -1.654 11.465 1.00 96.88 126 PHE A CA 1
ATOM 1026 C C . PHE A 1 126 ? -8.444 -0.715 10.497 1.00 96.88 126 PHE A C 1
ATOM 1028 O O . PHE A 1 126 ? -8.790 0.407 10.857 1.00 96.88 126 PHE A O 1
ATOM 1035 N N . LEU A 1 127 ? -8.755 -1.172 9.281 1.00 95.75 127 LEU A N 1
ATOM 1036 C CA . LEU A 1 127 ? -9.441 -0.347 8.281 1.00 95.75 127 LEU A CA 1
ATOM 1037 C C . LEU A 1 127 ? -10.877 0.023 8.676 1.00 95.75 127 LEU A C 1
ATOM 1039 O O . LEU A 1 127 ? -11.353 1.092 8.284 1.00 95.75 127 LEU A O 1
ATOM 1043 N N . LYS A 1 128 ? -11.570 -0.826 9.447 1.00 95.00 128 LYS A N 1
ATOM 1044 C CA . LYS A 1 128 ? -12.866 -0.479 10.050 1.00 95.00 128 LYS A CA 1
ATOM 1045 C C . LYS A 1 128 ? -12.712 0.668 11.041 1.00 95.00 128 LYS A C 1
ATOM 1047 O O . LYS A 1 128 ? -13.470 1.629 10.950 1.00 95.00 128 LYS A O 1
ATOM 1052 N N . LEU A 1 129 ? -11.695 0.608 11.900 1.00 94.50 129 LEU A N 1
ATOM 1053 C CA . LEU A 1 129 ? -11.408 1.661 12.869 1.00 94.50 129 LEU A CA 1
ATOM 1054 C C . LEU A 1 129 ? -11.000 2.982 12.191 1.00 94.50 129 LEU A C 1
ATOM 1056 O O . LEU A 1 129 ? -11.517 4.035 12.539 1.00 94.50 129 LEU A O 1
ATOM 1060 N N . VAL A 1 130 ? -10.165 2.938 11.146 1.00 93.88 130 VAL A N 1
ATOM 1061 C CA . VAL A 1 130 ? -9.840 4.111 10.300 1.00 93.88 130 VAL A CA 1
ATOM 1062 C C . VAL A 1 130 ? -11.106 4.723 9.673 1.00 93.88 130 VAL A C 1
ATOM 1064 O O . VAL A 1 130 ? -11.212 5.935 9.462 1.00 93.88 130 VAL A O 1
ATOM 1067 N N . GLY A 1 131 ? -12.080 3.877 9.330 1.00 90.94 131 GLY A N 1
ATOM 1068 C CA . GLY A 1 131 ? -13.370 4.285 8.783 1.00 90.94 131 GLY A CA 1
ATOM 1069 C C . GLY A 1 131 ? -14.320 4.907 9.808 1.00 90.94 131 GLY A C 1
ATOM 1070 O O . GLY A 1 131 ? -15.183 5.687 9.398 1.00 90.94 131 GLY A O 1
ATOM 1071 N N . ASP A 1 132 ? -14.136 4.629 11.097 1.00 91.69 132 ASP A N 1
ATOM 1072 C CA . ASP A 1 132 ? -15.048 4.990 12.182 1.00 91.69 132 ASP A CA 1
ATOM 1073 C C . ASP A 1 132 ? -15.199 6.513 12.325 1.00 91.69 132 ASP A C 1
ATOM 1075 O O . ASP A 1 132 ? -14.231 7.274 12.296 1.00 91.69 132 ASP A O 1
ATOM 1079 N N . THR A 1 133 ? -16.437 6.993 12.379 1.00 84.81 133 THR A N 1
ATOM 1080 C CA . THR A 1 133 ? -16.755 8.411 12.570 1.00 84.81 133 THR A CA 1
ATOM 1081 C C . THR A 1 133 ? -16.656 8.854 14.020 1.00 84.81 133 THR A C 1
ATOM 1083 O O . THR A 1 133 ? -16.315 10.010 14.251 1.00 84.81 133 THR A O 1
ATOM 1086 N N . GLU A 1 134 ? -16.912 7.969 14.982 1.00 85.75 134 GLU A N 1
ATOM 1087 C CA . GLU A 1 134 ? -16.854 8.310 16.406 1.00 85.75 134 GLU A CA 1
ATOM 1088 C C . GLU A 1 134 ? -15.417 8.575 16.841 1.00 85.75 134 GLU A C 1
ATOM 1090 O O . GLU A 1 134 ? -15.148 9.599 17.467 1.00 85.75 134 GLU A O 1
ATOM 1095 N N . LEU A 1 135 ? -14.477 7.734 16.393 1.00 88.06 135 LEU A N 1
ATOM 1096 C CA . LEU A 1 135 ? -13.045 7.916 16.639 1.00 88.06 135 LEU A CA 1
ATOM 1097 C C . LEU A 1 135 ? -12.548 9.317 16.238 1.00 88.06 135 LEU A C 1
ATOM 1099 O O . LEU A 1 135 ? -11.703 9.900 16.910 1.00 88.06 135 LEU A O 1
ATOM 1103 N N . LYS A 1 136 ? -13.090 9.884 15.154 1.00 85.75 136 LYS A N 1
ATOM 1104 C CA . LYS A 1 136 ? -12.673 11.193 14.617 1.00 85.75 136 LYS A CA 1
ATOM 1105 C C . LYS A 1 136 ? -13.118 12.371 15.482 1.00 85.75 136 LYS A C 1
ATOM 1107 O O . LYS A 1 136 ? -12.563 13.455 15.338 1.00 85.75 136 LYS A O 1
ATOM 1112 N N . ASN A 1 137 ? -14.120 12.163 16.334 1.00 84.25 137 ASN A N 1
ATOM 1113 C CA . ASN A 1 137 ? -14.684 13.187 17.211 1.00 84.25 137 ASN A CA 1
ATOM 1114 C C . ASN A 1 137 ? -14.193 13.052 18.662 1.00 84.25 137 ASN A C 1
ATOM 1116 O O . ASN A 1 137 ? -14.500 13.907 19.490 1.00 84.25 137 ASN A O 1
ATOM 1120 N N . GLN A 1 138 ? -13.456 11.986 18.982 1.00 84.88 138 GLN A N 1
ATOM 1121 C CA . GLN A 1 138 ? -12.895 11.761 20.311 1.00 84.88 138 GLN A CA 1
ATOM 1122 C C . GLN A 1 138 ? -11.652 12.629 20.551 1.00 84.88 138 GLN A C 1
ATOM 1124 O O . GLN A 1 138 ? -10.887 12.932 19.633 1.00 84.88 138 GLN A O 1
ATOM 1129 N N . SER A 1 139 ? -11.434 13.016 21.811 1.00 85.31 139 SER A N 1
ATOM 1130 C CA . SER A 1 139 ? -10.213 13.724 22.204 1.00 85.31 139 SER A CA 1
ATOM 1131 C C . SER A 1 139 ? -8.999 12.805 22.068 1.00 85.31 139 SER A C 1
ATOM 1133 O O . SER A 1 139 ? -9.040 11.662 22.532 1.00 85.31 139 SER A O 1
ATOM 1135 N N . LYS A 1 140 ? -7.896 13.314 21.502 1.00 83.94 140 LYS A N 1
ATOM 1136 C CA . LYS A 1 140 ? -6.648 12.551 21.304 1.00 83.94 140 LYS A CA 1
ATOM 1137 C C . LYS A 1 140 ? -6.093 11.971 22.614 1.00 83.94 140 LYS A C 1
ATOM 1139 O O . LYS A 1 140 ? -5.516 10.885 22.589 1.00 83.94 140 LYS A O 1
ATOM 1144 N N . ASP A 1 141 ? -6.341 12.637 23.742 1.00 85.88 141 ASP A N 1
ATOM 1145 C CA . ASP A 1 141 ? -5.890 12.207 25.074 1.00 85.88 141 ASP A CA 1
ATOM 1146 C C . ASP A 1 141 ? -6.637 10.971 25.600 1.00 85.88 141 ASP A C 1
ATOM 1148 O O . ASP A 1 141 ? -6.145 10.272 26.480 1.00 85.88 141 ASP A O 1
ATOM 1152 N N . SER A 1 142 ? -7.822 10.685 25.053 1.00 87.56 142 SER A N 1
ATOM 1153 C CA . SER A 1 142 ? -8.655 9.539 25.449 1.00 87.56 142 SER A CA 1
ATOM 1154 C C . SER A 1 142 ? -8.427 8.285 24.600 1.00 87.56 142 SER A C 1
ATOM 1156 O O . SER A 1 142 ? -8.986 7.232 24.896 1.00 87.56 142 SER A O 1
ATOM 1158 N N . LEU A 1 143 ? -7.614 8.395 23.546 1.00 90.19 143 LEU A N 1
ATOM 1159 C CA . LEU A 1 143 ? -7.384 7.316 22.593 1.00 90.19 143 LEU A CA 1
ATOM 1160 C C . LEU A 1 143 ? -6.310 6.347 23.092 1.00 90.19 143 LEU A C 1
ATOM 1162 O O . LEU A 1 143 ? -5.291 6.755 23.652 1.00 90.19 143 LEU A O 1
ATOM 1166 N N . THR A 1 144 ? -6.493 5.060 22.811 1.00 91.00 144 THR A N 1
ATOM 1167 C CA . THR A 1 144 ? -5.399 4.080 22.868 1.00 91.00 144 THR A CA 1
ATOM 1168 C C . THR A 1 144 ? -4.380 4.350 21.758 1.00 91.00 144 THR A C 1
ATOM 1170 O O . THR A 1 144 ? -4.675 5.057 20.791 1.00 91.00 144 THR A O 1
ATOM 1173 N N . ASP A 1 145 ? -3.178 3.781 21.846 1.00 90.25 145 ASP A N 1
ATOM 1174 C CA . ASP A 1 145 ? -2.186 3.923 20.774 1.00 90.25 145 ASP A CA 1
ATOM 1175 C C . ASP A 1 145 ? -2.681 3.316 19.445 1.00 90.25 145 ASP A C 1
ATOM 1177 O O . ASP A 1 145 ? -2.559 3.948 18.391 1.00 90.25 145 ASP A O 1
ATOM 1181 N N . TYR A 1 146 ? -3.372 2.172 19.480 1.00 91.88 146 TYR A N 1
ATOM 1182 C CA . TYR A 1 146 ? -4.088 1.621 18.323 1.00 91.88 146 TYR A CA 1
ATOM 1183 C C . TYR A 1 146 ? -5.064 2.624 17.677 1.00 91.88 146 TYR A C 1
ATOM 1185 O O . TYR A 1 146 ? -5.068 2.813 16.457 1.00 91.88 146 TYR A O 1
ATOM 1193 N N . GLN A 1 147 ? -5.871 3.310 18.490 1.00 93.50 147 GLN A N 1
ATOM 1194 C CA . GLN A 1 147 ? -6.821 4.327 18.033 1.00 93.50 147 GLN A CA 1
ATOM 1195 C C . GLN A 1 147 ? -6.124 5.585 17.501 1.00 93.50 147 GLN A C 1
ATOM 1197 O O . GLN A 1 147 ? -6.533 6.117 16.466 1.00 93.50 147 GLN A O 1
ATOM 1202 N N . ARG A 1 148 ? -5.041 6.031 18.150 1.00 93.62 148 ARG A N 1
ATOM 1203 C CA . ARG A 1 148 ? -4.205 7.136 17.662 1.00 93.62 148 ARG A CA 1
ATOM 1204 C C . ARG A 1 148 ? -3.618 6.823 16.291 1.00 93.62 148 ARG A C 1
ATOM 1206 O O . ARG A 1 148 ? -3.719 7.657 15.398 1.00 93.62 148 ARG A O 1
ATOM 1213 N N . ASN A 1 149 ? -3.076 5.622 16.099 1.00 94.56 149 ASN A N 1
ATOM 1214 C CA . ASN A 1 149 ? -2.542 5.184 14.810 1.00 94.56 149 ASN A CA 1
ATOM 1215 C C . ASN A 1 149 ? -3.633 5.133 13.728 1.00 94.56 149 ASN A C 1
ATOM 1217 O O . ASN A 1 149 ? -3.398 5.544 12.593 1.00 94.56 149 ASN A O 1
ATOM 1221 N N . ALA A 1 150 ? -4.844 4.668 14.053 1.00 95.00 150 ALA A N 1
ATOM 1222 C CA . ALA A 1 150 ? -5.958 4.683 13.105 1.00 95.00 150 ALA A CA 1
ATOM 1223 C C . ALA A 1 150 ? -6.371 6.116 12.712 1.00 95.00 150 ALA A C 1
ATOM 1225 O O . ALA A 1 150 ? -6.614 6.385 11.531 1.00 95.00 150 ALA A O 1
ATOM 1226 N 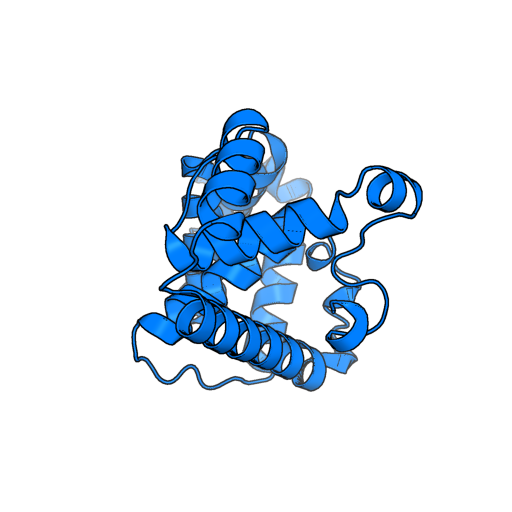N . LEU A 1 151 ? -6.394 7.048 13.672 1.00 94.19 151 LEU A N 1
ATOM 1227 C CA . LEU A 1 151 ? -6.668 8.461 13.413 1.00 94.19 151 LEU A CA 1
ATOM 1228 C C . LEU A 1 151 ? -5.555 9.115 12.578 1.00 94.19 151 LEU A C 1
ATOM 1230 O O . LEU A 1 151 ? -5.859 9.764 11.580 1.00 94.19 151 LEU A O 1
ATOM 1234 N N . GLU A 1 152 ? -4.285 8.894 12.927 1.00 94.25 152 GLU A N 1
ATOM 1235 C CA . GLU A 1 152 ? -3.120 9.399 12.182 1.00 94.25 152 GLU A CA 1
ATOM 1236 C C . GLU A 1 152 ? -3.138 8.884 10.735 1.00 94.25 152 GLU A C 1
ATOM 1238 O O . GLU A 1 152 ? -2.962 9.645 9.781 1.00 94.25 152 GLU A O 1
ATOM 1243 N N . TYR A 1 153 ? -3.428 7.594 10.549 1.00 95.75 153 TYR A N 1
ATOM 1244 C CA . TYR A 1 153 ? -3.570 6.992 9.228 1.00 95.75 153 TYR A CA 1
ATOM 1245 C C . TYR A 1 153 ? -4.713 7.645 8.434 1.00 95.75 153 TYR A C 1
ATOM 1247 O O . TYR A 1 153 ? -4.539 7.979 7.260 1.00 95.75 153 TYR A O 1
ATOM 1255 N N . TYR A 1 154 ? -5.876 7.869 9.058 1.00 94.56 154 TYR A N 1
ATOM 1256 C CA . TYR A 1 154 ? -7.002 8.561 8.425 1.00 94.56 154 TYR A CA 1
ATOM 1257 C C . TYR A 1 154 ? -6.646 9.997 8.011 1.00 94.56 154 TYR A C 1
ATOM 1259 O O . TYR A 1 154 ? -6.914 10.383 6.870 1.00 94.56 154 TYR A O 1
ATOM 1267 N N . GLU A 1 155 ? -6.028 10.777 8.902 1.00 93.00 155 GLU A N 1
ATOM 1268 C CA . GLU A 1 155 ? -5.576 12.147 8.626 1.00 93.00 155 GLU A CA 1
ATOM 1269 C C . GLU A 1 155 ? -4.589 12.156 7.441 1.00 93.00 155 GLU A C 1
ATOM 1271 O O . GLU A 1 155 ? -4.744 12.942 6.499 1.00 93.00 155 GLU A O 1
ATOM 1276 N N . ALA A 1 156 ? -3.649 11.205 7.415 1.00 93.12 156 ALA A N 1
ATOM 1277 C CA . ALA A 1 156 ? -2.672 11.034 6.342 1.00 93.12 156 ALA A CA 1
ATOM 1278 C C . ALA A 1 156 ? -3.300 10.653 4.986 1.00 93.12 156 ALA A C 1
ATOM 1280 O O . ALA A 1 156 ? -2.754 11.010 3.940 1.00 93.12 156 ALA A O 1
ATOM 1281 N N . VAL A 1 157 ? -4.430 9.935 4.970 1.00 91.38 157 VAL A N 1
ATOM 1282 C CA . VAL A 1 157 ? -5.210 9.680 3.742 1.00 91.38 157 VAL A CA 1
ATOM 1283 C C . VAL A 1 157 ? -6.016 10.915 3.332 1.00 91.38 157 VAL A C 1
ATOM 1285 O O . VAL A 1 157 ? -6.122 11.213 2.145 1.00 91.38 157 VAL A O 1
ATOM 1288 N N . LYS A 1 158 ? -6.612 11.633 4.287 1.00 88.50 158 LYS A N 1
ATOM 1289 C CA . LYS A 1 158 ? -7.567 12.707 3.992 1.00 88.50 158 LYS A CA 1
ATOM 1290 C C . LYS A 1 158 ? -6.907 13.981 3.472 1.00 88.50 158 LYS A C 1
ATOM 1292 O O . LYS A 1 158 ? -7.445 14.593 2.554 1.00 88.50 158 LYS A O 1
ATOM 1297 N N . PHE A 1 159 ? -5.800 14.407 4.077 1.00 81.88 159 PHE A N 1
ATOM 1298 C CA . PHE A 1 159 ? -5.300 15.770 3.874 1.00 81.88 159 PHE A CA 1
ATOM 1299 C C . PHE A 1 159 ? -4.205 15.889 2.817 1.00 81.88 159 PHE A C 1
ATOM 1301 O O . PHE A 1 159 ? -4.166 16.895 2.117 1.00 81.88 159 PHE A O 1
ATOM 1308 N N . SER A 1 160 ? -3.323 14.895 2.677 1.00 80.06 160 SER A N 1
ATOM 1309 C CA . SER A 1 160 ? -2.202 15.005 1.735 1.00 80.06 160 SER A CA 1
ATOM 1310 C C . SER A 1 160 ? -1.666 13.641 1.298 1.00 80.06 160 SER A C 1
ATOM 1312 O O . SER A 1 160 ? -0.495 13.339 1.483 1.00 80.06 160 SER A O 1
ATOM 1314 N N . PHE A 1 161 ? -2.510 12.758 0.749 1.00 80.62 161 PHE A N 1
ATOM 1315 C CA . PHE A 1 161 ? -2.136 11.345 0.548 1.00 80.62 161 PHE A CA 1
ATOM 1316 C C . PHE A 1 161 ? -0.972 11.098 -0.433 1.00 80.62 161 PHE A C 1
ATOM 1318 O O . PHE A 1 161 ? -0.373 10.016 -0.422 1.00 80.62 161 PHE A O 1
ATOM 1325 N N . THR A 1 162 ? -0.657 12.069 -1.288 1.00 84.56 162 THR A N 1
ATOM 1326 C CA . THR A 1 162 ? 0.470 12.023 -2.230 1.00 84.56 162 THR A CA 1
ATOM 1327 C C . THR A 1 162 ? 1.774 12.558 -1.642 1.00 84.56 162 THR A C 1
ATOM 1329 O O . THR A 1 162 ? 2.824 12.324 -2.235 1.00 84.56 162 THR A O 1
ATOM 1332 N N . ASP A 1 163 ? 1.725 13.242 -0.495 1.00 90.62 163 ASP A N 1
ATOM 1333 C CA . ASP A 1 163 ? 2.914 13.728 0.200 1.00 90.62 163 ASP A CA 1
ATOM 1334 C C . ASP A 1 163 ? 3.796 12.567 0.689 1.00 90.62 163 ASP A C 1
ATOM 1336 O O . ASP A 1 163 ? 3.317 11.508 1.108 1.00 90.62 163 ASP A O 1
ATOM 1340 N N . ALA A 1 164 ? 5.112 12.770 0.640 1.00 91.19 164 ALA A N 1
ATOM 1341 C CA . ALA A 1 164 ? 6.078 11.759 1.041 1.00 91.19 164 ALA A CA 1
ATOM 1342 C C . ALA A 1 164 ? 5.965 11.436 2.540 1.00 91.19 164 ALA A C 1
ATOM 1344 O O . ALA A 1 164 ? 6.043 10.266 2.918 1.00 91.19 164 ALA A O 1
ATOM 1345 N N . GLY A 1 165 ? 5.753 12.449 3.388 1.00 92.62 165 GLY A N 1
ATOM 1346 C CA . GLY A 1 165 ? 5.599 12.277 4.832 1.00 92.62 165 GLY A CA 1
ATOM 1347 C C . GLY A 1 165 ? 4.370 11.440 5.168 1.00 92.62 165 GLY A C 1
ATOM 1348 O O . GLY A 1 165 ? 4.477 10.422 5.853 1.00 92.62 165 GLY A O 1
ATOM 1349 N N . THR A 1 166 ? 3.215 11.789 4.599 1.00 93.50 166 THR A N 1
ATOM 1350 C CA . THR A 1 166 ? 1.980 11.021 4.827 1.00 93.50 166 THR A CA 1
ATOM 1351 C C . THR A 1 166 ? 2.081 9.587 4.305 1.00 93.50 166 THR A C 1
ATOM 1353 O O . THR A 1 166 ? 1.607 8.661 4.963 1.00 93.50 166 THR A O 1
ATOM 1356 N N . ARG A 1 167 ? 2.724 9.366 3.148 1.00 94.81 167 ARG A N 1
ATOM 1357 C CA . ARG A 1 167 ? 2.977 8.023 2.603 1.00 94.81 167 ARG A CA 1
ATOM 1358 C C . ARG A 1 167 ? 3.822 7.188 3.561 1.00 94.81 167 ARG A C 1
ATOM 1360 O O . ARG A 1 167 ? 3.433 6.057 3.851 1.00 94.81 167 ARG A O 1
ATOM 1367 N N . LYS A 1 168 ? 4.915 7.753 4.092 1.00 95.94 168 LYS A N 1
ATOM 1368 C CA . LYS A 1 168 ? 5.770 7.092 5.094 1.00 95.94 168 LYS A CA 1
ATOM 1369 C C . LYS A 1 168 ? 4.976 6.729 6.344 1.00 95.94 168 LYS A C 1
ATOM 1371 O O . LYS A 1 168 ? 5.047 5.588 6.787 1.00 95.94 168 LYS A O 1
ATOM 1376 N N . THR A 1 169 ? 4.172 7.655 6.867 1.00 96.25 169 THR A N 1
ATOM 1377 C CA . THR A 1 169 ? 3.292 7.400 8.017 1.00 96.25 169 THR A CA 1
ATOM 1378 C C . THR A 1 169 ? 2.347 6.230 7.761 1.00 96.25 169 THR A C 1
ATOM 1380 O O . THR A 1 169 ? 2.300 5.293 8.556 1.00 96.25 169 THR A O 1
ATOM 1383 N N . ARG A 1 170 ? 1.629 6.230 6.631 1.00 96.38 170 ARG A N 1
ATOM 1384 C CA . ARG A 1 170 ? 0.679 5.153 6.326 1.00 96.38 170 ARG A CA 1
ATOM 1385 C C . ARG A 1 170 ? 1.364 3.801 6.136 1.00 96.38 170 ARG A C 1
ATOM 1387 O O . ARG A 1 170 ? 0.854 2.803 6.636 1.00 96.38 170 ARG A O 1
ATOM 1394 N N . ILE A 1 171 ? 2.508 3.763 5.448 1.00 97.25 171 ILE A N 1
ATOM 1395 C CA . ILE A 1 171 ? 3.294 2.533 5.259 1.00 97.25 171 ILE A CA 1
ATOM 1396 C C . ILE A 1 171 ? 3.791 2.010 6.611 1.00 97.25 171 ILE A C 1
ATOM 1398 O O . ILE A 1 171 ? 3.553 0.848 6.929 1.00 97.25 171 ILE A O 1
ATOM 1402 N N . ARG A 1 172 ? 4.382 2.871 7.451 1.00 96.69 172 ARG A N 1
ATOM 1403 C CA . ARG A 1 172 ? 4.829 2.527 8.812 1.00 96.69 172 ARG A CA 1
ATOM 1404 C C . ARG A 1 172 ? 3.707 1.896 9.634 1.00 96.69 172 ARG A C 1
ATOM 1406 O O . ARG A 1 172 ? 3.892 0.824 10.201 1.00 96.69 172 ARG A O 1
ATOM 1413 N N . ILE A 1 173 ? 2.545 2.545 9.691 1.00 97.31 173 ILE A N 1
ATOM 1414 C CA . ILE A 1 173 ? 1.403 2.053 10.470 1.00 97.31 173 ILE A CA 1
ATOM 1415 C C . ILE A 1 173 ? 0.898 0.722 9.902 1.00 97.31 173 ILE A C 1
ATOM 1417 O O . ILE A 1 173 ? 0.691 -0.226 10.656 1.00 97.31 173 ILE A O 1
ATOM 1421 N N . MET A 1 174 ? 0.758 0.611 8.577 1.00 97.38 174 MET A N 1
ATOM 1422 C CA . MET A 1 174 ? 0.315 -0.627 7.932 1.00 97.38 174 MET A CA 1
ATOM 1423 C C . MET A 1 174 ? 1.292 -1.787 8.184 1.00 97.38 174 MET A C 1
ATOM 1425 O O . MET A 1 174 ? 0.851 -2.909 8.427 1.00 97.38 174 MET A O 1
ATOM 1429 N N . LYS A 1 175 ? 2.607 -1.533 8.234 1.00 96.06 175 LYS A N 1
ATOM 1430 C CA . LYS A 1 175 ? 3.602 -2.535 8.657 1.00 96.06 175 LYS A CA 1
ATOM 1431 C C . LYS A 1 175 ? 3.363 -3.006 10.087 1.00 96.06 175 LYS A C 1
ATOM 1433 O O . LYS A 1 175 ? 3.372 -4.211 10.327 1.00 96.06 175 LYS A O 1
ATOM 1438 N N . SER A 1 176 ? 3.102 -2.094 11.026 1.00 95.25 176 SER A N 1
ATOM 1439 C CA . SER A 1 176 ? 2.777 -2.460 12.412 1.00 95.25 176 SER A CA 1
ATOM 1440 C C . SER A 1 176 ? 1.510 -3.316 12.503 1.00 95.25 176 SER A C 1
ATOM 1442 O O . SER A 1 176 ? 1.491 -4.297 13.245 1.00 95.25 176 SER A O 1
ATOM 1444 N N . VAL A 1 177 ? 0.482 -3.009 11.700 1.00 96.19 177 VAL A N 1
ATOM 1445 C CA . VAL A 1 177 ? -0.744 -3.824 11.588 1.00 96.19 177 VAL A CA 1
ATOM 1446 C C . VAL A 1 177 ? -0.433 -5.221 11.046 1.00 96.19 177 VAL A C 1
ATOM 1448 O O . VAL A 1 177 ? -0.878 -6.222 11.613 1.00 96.19 177 VAL A O 1
ATOM 1451 N N . ILE A 1 178 ? 0.364 -5.312 9.977 1.00 95.31 178 ILE A N 1
ATOM 1452 C CA . ILE A 1 178 ? 0.762 -6.591 9.373 1.00 95.31 178 ILE A CA 1
ATOM 1453 C C . ILE A 1 178 ? 1.623 -7.413 10.331 1.00 95.31 178 ILE A C 1
ATOM 1455 O O . ILE A 1 178 ? 1.464 -8.626 10.365 1.00 95.31 178 ILE A O 1
ATOM 1459 N N . ARG A 1 179 ? 2.476 -6.797 11.151 1.00 93.19 179 ARG A N 1
ATOM 1460 C CA . ARG A 1 179 ? 3.261 -7.507 12.174 1.00 93.19 179 ARG A CA 1
ATOM 1461 C C . ARG A 1 179 ? 2.445 -7.914 13.401 1.00 93.19 179 ARG A C 1
ATOM 1463 O O . ARG A 1 179 ? 2.802 -8.878 14.061 1.00 93.19 179 ARG A O 1
ATOM 1470 N N . GLY A 1 180 ? 1.351 -7.209 13.689 1.00 91.00 180 GLY A N 1
ATOM 1471 C CA . GLY A 1 180 ? 0.610 -7.369 14.943 1.00 91.00 180 GLY A CA 1
ATOM 1472 C C . GLY A 1 180 ? 1.242 -6.628 16.128 1.00 91.00 180 GLY A C 1
ATOM 1473 O O . GLY A 1 180 ? 0.893 -6.910 17.265 1.00 91.00 180 GLY A O 1
ATOM 1474 N N . ASN A 1 181 ? 2.131 -5.663 15.865 1.00 86.31 181 ASN A N 1
ATOM 1475 C CA . ASN A 1 181 ? 2.870 -4.901 16.886 1.00 86.31 181 ASN A CA 1
ATOM 1476 C C . ASN A 1 181 ? 2.270 -3.511 17.138 1.00 86.31 181 ASN A C 1
ATOM 1478 O O . ASN A 1 181 ? 2.946 -2.608 17.627 1.00 86.31 181 ASN A O 1
ATOM 1482 N N . ILE A 1 182 ? 1.030 -3.300 16.713 1.00 72.62 182 ILE A N 1
ATOM 1483 C CA . ILE A 1 182 ? 0.334 -2.035 16.897 1.00 72.62 182 ILE A CA 1
ATOM 1484 C C . ILE A 1 182 ? -0.266 -2.017 18.305 1.00 72.62 182 ILE A C 1
ATOM 1486 O O . ILE A 1 182 ? -1.422 -2.373 18.514 1.00 72.62 182 ILE A O 1
ATOM 1490 N N . ASN A 1 183 ? 0.581 -1.672 19.270 1.00 53.62 183 ASN A N 1
ATOM 1491 C CA . ASN A 1 183 ? 0.130 -1.264 20.593 1.00 53.62 183 ASN A CA 1
ATOM 1492 C C . ASN A 1 183 ? -0.378 0.158 20.476 1.00 53.62 183 ASN A C 1
ATOM 1494 O O . ASN A 1 183 ? 0.385 0.974 19.907 1.00 53.62 183 ASN A O 1
#

Foldseek 3Di:
DCCLLPDQALPDDPVNVVVVVVVVLVLQLLCCLVPNFAQADPVNSVVVVVVVVVPDPCVVVSVVLQVVLSVLSSLLCVLQVVLNLSPAPCSDSLNVLLSSSLSSVCVVVPPPLDRHPVLNVLSSVLSVLLVDPVLQVDDPVPDDQSSNLSVLLNCLVPPPSSHRVSSVSSNVSSNCSSVVNRD

Sequence (183 aa):
MFDYLGGNFPTIDRRSKKQMKDVEMVAQLLLFLEEGVRAYSQEYLDKAFSDRDISWDAKEEVEKEFCNTVKAIKEILDLSQDINLSKTRLKNQADFYSLFGAIAELNRENEKLTITRDIGVRINNFLKLVGDTELKNQSKDSLTDYQRNALEYYEAVKFSFTDAGTRKTRIRIMKSVIRGNIN